Protein AF-A0A929K2P6-F1 (afdb_monomer)

pLDDT: mean 79.65, std 18.81, range [39.34, 98.19]

Solvent-accessible surface area (backbone atoms only — not comparable to full-atom values): 11418 Å² total; per-residue (Å²): 141,81,89,79,79,81,78,75,83,87,74,75,87,75,73,78,72,83,75,80,60,53,45,60,49,55,52,53,25,51,53,51,43,52,72,77,36,46,81,82,38,68,84,64,66,65,72,81,48,50,69,69,40,68,56,82,61,86,79,34,54,75,49,76,52,71,60,88,60,28,44,39,38,37,38,40,33,80,66,100,75,28,34,39,41,36,42,34,42,38,61,37,58,25,64,41,42,84,43,80,64,84,69,88,74,66,86,86,58,77,88,74,73,74,86,64,71,49,78,44,75,49,85,44,81,44,49,32,40,36,36,42,39,41,43,77,87,72,46,40,40,35,43,31,28,35,76,85,84,26,61,58,38,35,30,56,72,84,46,77,48,71,68,73,70,98,73,76,82,65,58,55,74,72,89,54,66,70,68,54,54,73,70,66,128

Nearest PDB structures (foldseek):
  1w2z-assembly2_D  TM=1.912E-01  e=2.530E+00  Pisum sativum

Radius of gyration: 23.34 Å; Cα contacts (8 Å, |Δi|>4): 273; chains: 1; bounding box: 78×58×63 Å

Structure (mmCIF, N/CA/C/O backbone):
data_AF-A0A929K2P6-F1
#
_entry.id   AF-A0A929K2P6-F1
#
loop_
_atom_site.group_PDB
_atom_site.id
_atom_site.type_symbol
_atom_site.label_atom_id
_atom_site.label_alt_id
_atom_site.label_comp_id
_atom_site.label_asym_id
_atom_site.label_entity_id
_atom_site.label_seq_id
_atom_site.pdbx_PDB_ins_code
_atom_site.Cartn_x
_atom_site.Cartn_y
_atom_site.Cartn_z
_atom_site.occupancy
_atom_site.B_iso_or_equiv
_atom_site.auth_seq_id
_atom_site.auth_comp_id
_atom_site.auth_asym_id
_atom_site.auth_atom_id
_atom_site.pdbx_PDB_model_num
ATOM 1 N N . MET A 1 1 ? -44.670 42.211 19.458 1.00 51.38 1 MET A N 1
ATOM 2 C CA . MET A 1 1 ? -44.688 40.904 18.768 1.00 51.38 1 MET A CA 1
ATOM 3 C C . MET A 1 1 ? -43.763 40.968 17.562 1.00 51.38 1 MET A C 1
ATOM 5 O O . MET A 1 1 ? -44.071 41.742 16.675 1.00 51.38 1 MET A O 1
ATOM 9 N N . MET A 1 2 ? -42.670 40.199 17.527 1.00 39.34 2 MET A N 1
ATOM 10 C CA . MET A 1 2 ? -42.209 39.470 16.328 1.00 39.34 2 MET A CA 1
ATOM 11 C C . MET A 1 2 ? -40.996 38.615 16.717 1.00 39.34 2 MET A C 1
ATOM 13 O O . MET A 1 2 ? -39.910 39.129 16.965 1.00 39.34 2 MET A O 1
ATOM 17 N N . ARG A 1 3 ? -41.209 37.299 16.832 1.00 50.06 3 ARG A N 1
ATOM 18 C CA . ARG A 1 3 ? -40.141 36.297 16.902 1.00 50.06 3 ARG A CA 1
ATOM 19 C C . ARG A 1 3 ? -39.593 36.138 15.486 1.00 50.06 3 ARG A C 1
ATOM 21 O O . ARG A 1 3 ? -40.286 35.574 14.644 1.00 50.06 3 ARG A O 1
ATOM 28 N N . LEU A 1 4 ? -38.389 36.636 15.217 1.00 49.69 4 LEU A N 1
ATOM 29 C CA . LEU A 1 4 ? -37.694 36.336 13.969 1.00 49.69 4 LEU A CA 1
ATOM 30 C C . LEU A 1 4 ? -36.872 35.062 14.183 1.00 49.69 4 LEU A C 1
ATOM 32 O O . LEU A 1 4 ? -35.812 35.077 14.805 1.00 49.69 4 LEU A O 1
ATOM 36 N N . TYR A 1 5 ? -37.423 33.941 13.724 1.00 55.16 5 TYR A N 1
ATOM 37 C CA . TYR A 1 5 ? -36.718 32.671 13.636 1.00 55.16 5 TYR A CA 1
ATOM 38 C C . TYR A 1 5 ? -35.579 32.822 12.624 1.00 55.16 5 TYR A C 1
ATOM 40 O O . TYR A 1 5 ? -35.809 32.854 11.417 1.00 55.16 5 TYR A O 1
ATOM 48 N N . LEU A 1 6 ? -34.346 32.921 13.120 1.00 53.53 6 LEU A N 1
ATOM 49 C CA . LEU A 1 6 ? -33.140 32.722 12.323 1.00 53.53 6 LEU A CA 1
ATOM 50 C C . LEU A 1 6 ? -33.085 31.237 11.939 1.00 53.53 6 LEU A C 1
ATOM 52 O O . LEU A 1 6 ? -32.575 30.393 12.674 1.00 53.53 6 LEU A O 1
ATOM 56 N N . LEU A 1 7 ? -33.704 30.923 10.802 1.00 53.03 7 LEU A N 1
ATOM 57 C CA . LEU A 1 7 ? -33.572 29.657 10.094 1.00 53.03 7 LEU A CA 1
ATOM 58 C C . LEU A 1 7 ? -32.112 29.505 9.667 1.00 53.03 7 LEU A C 1
ATOM 60 O O . LEU A 1 7 ? -31.649 30.119 8.711 1.00 53.03 7 LEU A O 1
ATOM 64 N N . ILE A 1 8 ? -31.392 28.701 10.439 1.00 57.00 8 ILE A N 1
ATOM 65 C CA . ILE A 1 8 ? -30.033 28.246 10.175 1.00 57.00 8 ILE A CA 1
ATOM 66 C C . ILE A 1 8 ? -30.039 27.489 8.835 1.00 57.00 8 ILE A C 1
ATOM 68 O O . ILE A 1 8 ? -30.659 26.424 8.764 1.00 57.00 8 ILE A O 1
ATOM 72 N N . PRO A 1 9 ? -29.335 27.939 7.779 1.00 51.59 9 PRO A N 1
ATOM 73 C CA . PRO A 1 9 ? -29.108 27.095 6.620 1.00 51.59 9 PRO A CA 1
ATOM 74 C C . PRO A 1 9 ? -27.959 26.134 6.953 1.00 51.59 9 PRO A C 1
ATOM 76 O O . PRO A 1 9 ? -26.819 26.327 6.545 1.00 51.59 9 PRO A O 1
ATOM 79 N N . PHE A 1 10 ? -28.250 25.082 7.722 1.00 51.06 10 PHE A N 1
ATOM 80 C CA . PHE A 1 10 ? -27.342 23.947 7.944 1.00 51.06 10 PHE A CA 1
ATOM 81 C C . PHE A 1 10 ? -27.486 22.948 6.786 1.00 51.06 10 PHE A C 1
ATOM 83 O O . PHE A 1 10 ? -27.738 21.761 6.970 1.00 51.06 10 PHE A O 1
ATOM 90 N N . LEU A 1 11 ? -27.415 23.451 5.556 1.00 47.16 11 LEU A N 1
ATOM 91 C CA . LEU A 1 11 ? -27.569 22.657 4.346 1.00 47.16 11 LEU A CA 1
ATOM 92 C C . LEU A 1 11 ? -26.192 22.522 3.688 1.00 47.16 11 LEU A C 1
ATOM 94 O O . LEU A 1 11 ? -25.651 23.469 3.131 1.00 47.16 11 LEU A O 1
ATOM 98 N N . PHE A 1 12 ? -25.662 21.298 3.770 1.00 49.19 12 PHE A N 1
ATOM 99 C CA . PHE A 1 12 ? -24.578 20.748 2.949 1.00 49.19 12 PHE A CA 1
ATOM 100 C C . PHE A 1 12 ? -23.131 21.177 3.243 1.00 49.19 12 PHE A C 1
ATOM 102 O O . PHE A 1 12 ? -22.371 21.499 2.337 1.00 49.19 12 PHE A O 1
ATOM 109 N N . LEU A 1 13 ? -22.655 20.950 4.471 1.00 43.41 13 LEU A N 1
ATOM 110 C CA . LEU A 1 13 ? -21.274 20.472 4.635 1.00 43.41 13 LEU A CA 1
ATOM 111 C C . LEU A 1 13 ? -21.249 18.960 4.361 1.00 43.41 13 LEU A C 1
ATOM 113 O O . LEU A 1 13 ? -21.070 18.148 5.270 1.00 43.41 13 LEU A O 1
ATOM 117 N N . GLN A 1 14 ? -21.452 18.561 3.098 1.00 47.53 14 GLN A N 1
ATOM 118 C CA . GLN A 1 14 ? -21.028 17.233 2.647 1.00 47.53 14 GLN A CA 1
ATOM 119 C C . GLN A 1 14 ? -19.501 17.220 2.664 1.00 47.53 14 GLN A C 1
ATOM 121 O O . GLN A 1 14 ? -18.832 17.431 1.655 1.00 47.53 14 GLN A O 1
ATOM 126 N N . THR A 1 15 ? -18.948 17.012 3.856 1.00 55.81 15 THR A N 1
ATOM 127 C CA . THR A 1 15 ? -17.548 16.661 4.037 1.00 55.81 15 THR A CA 1
ATOM 128 C C . THR A 1 15 ? -17.315 15.401 3.211 1.00 55.81 15 THR A C 1
ATOM 130 O O . THR A 1 15 ? -17.765 14.314 3.570 1.00 55.81 15 THR A O 1
ATOM 133 N N . HIS A 1 16 ? -16.695 15.564 2.039 1.00 60.38 16 HIS A N 1
ATOM 134 C CA . HIS A 1 16 ? -16.268 14.453 1.200 1.00 60.38 16 HIS A CA 1
ATOM 135 C C . HIS A 1 16 ? -15.342 13.589 2.048 1.00 60.38 16 HIS A C 1
ATOM 137 O O . HIS A 1 16 ? -14.181 13.933 2.270 1.00 60.38 16 HIS A O 1
ATOM 143 N N . ARG A 1 17 ? -15.881 12.495 2.594 1.00 68.88 17 ARG A N 1
ATOM 144 C CA . ARG A 1 17 ? -15.087 11.592 3.414 1.00 68.88 17 ARG A CA 1
ATOM 145 C C . ARG A 1 17 ? -14.053 10.939 2.499 1.00 68.88 17 ARG A C 1
ATOM 147 O O . ARG A 1 17 ? -14.434 10.356 1.482 1.00 68.88 17 ARG A O 1
ATOM 154 N N . PRO A 1 18 ? -12.758 11.049 2.815 1.00 82.56 18 PRO A N 1
ATOM 155 C CA . PRO A 1 18 ? -11.716 10.501 1.968 1.00 82.56 18 PRO A CA 1
ATOM 156 C C . PRO A 1 18 ? -11.882 8.987 1.842 1.00 82.56 18 PRO A C 1
ATOM 158 O O . PRO A 1 18 ? -12.012 8.270 2.835 1.00 82.56 18 PRO A O 1
ATOM 161 N N . GLN A 1 19 ? -11.881 8.518 0.596 1.00 86.88 19 GLN A N 1
ATOM 162 C CA . GLN A 1 19 ? -12.039 7.109 0.254 1.00 86.88 19 GLN A CA 1
ATOM 163 C C . GLN A 1 19 ? -10.684 6.403 0.179 1.00 86.88 19 GLN A C 1
ATOM 165 O O . GLN A 1 19 ? -9.691 6.969 -0.297 1.00 86.88 19 GLN A O 1
ATOM 170 N N . LEU A 1 20 ? -10.667 5.145 0.618 1.00 93.00 20 LEU A N 1
ATOM 171 C CA . LEU A 1 20 ? -9.552 4.230 0.410 1.00 93.00 20 LEU A CA 1
ATOM 172 C C . LEU A 1 20 ? -9.490 3.844 -1.070 1.00 93.00 20 LEU A C 1
ATOM 174 O O . LEU A 1 20 ? -10.470 3.375 -1.641 1.00 93.00 20 LEU A O 1
ATOM 178 N N . GLN A 1 21 ? -8.328 4.004 -1.692 1.00 95.69 21 GLN A N 1
ATOM 179 C CA . GLN A 1 21 ? -8.164 3.782 -3.131 1.00 95.69 21 GLN A CA 1
ATOM 180 C C . GLN A 1 21 ? -7.879 2.313 -3.501 1.00 95.69 21 GLN A C 1
ATOM 182 O O . GLN A 1 21 ? -7.655 1.990 -4.668 1.00 95.69 21 GLN A O 1
ATOM 187 N N . LEU A 1 22 ? -7.895 1.405 -2.518 1.00 96.56 22 LEU A N 1
ATOM 188 C CA . LEU A 1 22 ? -7.445 0.023 -2.686 1.00 96.56 22 LEU A CA 1
ATOM 189 C C . LEU A 1 22 ? -8.251 -0.726 -3.754 1.00 96.56 22 LEU A C 1
ATOM 191 O O . LEU A 1 22 ? -7.674 -1.476 -4.530 1.00 96.56 22 LEU A O 1
ATOM 195 N N . ALA A 1 23 ? -9.565 -0.498 -3.848 1.00 95.75 23 ALA A N 1
ATOM 196 C CA . ALA A 1 23 ? -10.399 -1.134 -4.871 1.00 95.75 23 ALA A CA 1
ATOM 197 C C . ALA A 1 23 ? -9.972 -0.764 -6.297 1.00 95.75 23 ALA A C 1
ATOM 199 O O . ALA A 1 23 ? -9.875 -1.637 -7.161 1.00 95.75 23 ALA A O 1
ATOM 200 N N . HIS A 1 24 ? -9.694 0.522 -6.523 1.00 95.88 24 HIS A N 1
ATOM 201 C CA . HIS A 1 24 ? -9.208 1.018 -7.805 1.00 95.88 24 HIS A CA 1
ATOM 202 C C . HIS A 1 24 ? -7.858 0.382 -8.155 1.00 95.88 24 HIS A C 1
ATOM 204 O O . HIS A 1 24 ? -7.678 -0.127 -9.260 1.00 95.88 24 HIS A O 1
ATOM 210 N N . ASP A 1 25 ? -6.931 0.349 -7.197 1.00 97.12 25 ASP A N 1
ATOM 211 C CA . ASP A 1 25 ? -5.592 -0.184 -7.441 1.00 97.12 25 ASP A CA 1
ATOM 212 C C . ASP A 1 25 ? -5.576 -1.692 -7.660 1.00 97.12 25 ASP A C 1
ATOM 214 O O . ASP A 1 25 ? -4.903 -2.149 -8.576 1.00 97.12 25 ASP A O 1
ATOM 218 N N . LEU A 1 26 ? -6.353 -2.466 -6.896 1.00 96.19 26 LEU A N 1
ATOM 219 C CA . LEU A 1 26 ? -6.473 -3.910 -7.115 1.00 96.19 26 LEU A CA 1
ATOM 220 C C . LEU A 1 26 ? -7.007 -4.218 -8.515 1.00 96.19 26 LEU A C 1
ATOM 222 O O . LEU A 1 26 ? -6.526 -5.145 -9.165 1.00 96.19 26 LEU A O 1
ATOM 226 N N . LYS A 1 27 ? -7.998 -3.449 -8.985 1.00 95.25 27 LYS A N 1
ATOM 227 C CA . LYS A 1 27 ? -8.554 -3.616 -10.330 1.00 95.25 27 LYS A CA 1
ATOM 228 C C . LYS A 1 27 ? -7.489 -3.341 -11.394 1.00 95.25 27 LYS A C 1
ATOM 230 O O . LYS A 1 27 ? -7.229 -4.212 -12.220 1.00 95.25 27 LYS A O 1
ATOM 235 N N . LYS A 1 28 ? -6.849 -2.171 -11.325 1.00 94.69 28 LYS A N 1
ATOM 236 C CA . LYS A 1 28 ? -5.785 -1.751 -12.247 1.00 94.69 28 LYS A CA 1
ATOM 237 C C . LYS A 1 28 ? -4.629 -2.757 -12.272 1.00 94.69 28 LYS A C 1
ATOM 239 O O . LYS A 1 28 ? -4.212 -3.201 -13.334 1.00 94.69 28 LYS A O 1
ATOM 244 N N . ASP A 1 29 ? -4.138 -3.159 -11.105 1.00 93.75 29 ASP A N 1
ATOM 245 C CA . ASP A 1 29 ? -2.983 -4.053 -10.998 1.00 93.75 29 ASP A CA 1
ATOM 246 C C . ASP A 1 29 ? -3.301 -5.457 -11.525 1.00 93.75 29 ASP A C 1
ATOM 248 O O . ASP A 1 29 ? -2.457 -6.089 -12.159 1.00 93.75 29 ASP A O 1
ATOM 252 N N . LYS A 1 30 ? -4.533 -5.939 -11.324 1.00 92.06 30 LYS A N 1
ATOM 253 C CA . LYS A 1 30 ? -4.996 -7.197 -11.913 1.00 92.06 30 LYS A CA 1
ATOM 254 C C . LYS A 1 30 ? -5.019 -7.128 -13.441 1.00 92.06 30 LYS A C 1
ATOM 256 O O . LYS A 1 30 ? -4.580 -8.076 -14.086 1.00 92.06 30 LYS A O 1
ATOM 261 N N . GLU A 1 31 ? -5.507 -6.027 -14.009 1.00 90.81 31 GLU A N 1
ATOM 262 C CA . GLU A 1 31 ? -5.535 -5.809 -15.460 1.00 90.81 31 GLU A CA 1
ATOM 263 C C . GLU A 1 31 ? -4.115 -5.800 -16.052 1.00 90.81 31 GLU A C 1
ATOM 265 O O . GLU A 1 31 ? -3.849 -6.561 -16.984 1.00 90.81 31 GLU A O 1
ATOM 270 N N . ILE A 1 32 ? -3.184 -5.044 -15.457 1.00 88.88 32 ILE A N 1
ATOM 271 C CA . ILE A 1 32 ? -1.776 -4.974 -15.896 1.00 88.88 32 ILE A CA 1
ATOM 272 C C . ILE A 1 32 ? -1.115 -6.358 -15.843 1.00 88.88 32 ILE A C 1
ATOM 274 O O . ILE A 1 32 ? -0.531 -6.820 -16.825 1.00 88.88 32 ILE A O 1
ATOM 278 N N . ILE A 1 33 ? -1.243 -7.066 -14.716 1.00 87.50 33 ILE A N 1
ATOM 279 C CA . ILE A 1 33 ? -0.620 -8.385 -14.546 1.00 87.50 33 ILE A CA 1
ATOM 280 C C . ILE A 1 33 ? -1.161 -9.401 -15.554 1.00 87.50 33 ILE A C 1
ATOM 282 O O . ILE A 1 33 ? -0.393 -10.212 -16.083 1.00 87.50 33 ILE A O 1
ATOM 286 N N . MET A 1 34 ? -2.469 -9.373 -15.826 1.00 84.25 34 MET A N 1
ATOM 287 C CA . MET A 1 34 ? -3.084 -10.258 -16.814 1.00 84.25 34 MET A CA 1
ATOM 288 C C . MET A 1 34 ? -2.575 -9.976 -18.232 1.00 84.25 34 MET A C 1
ATOM 290 O O . MET A 1 34 ? -2.358 -10.931 -18.977 1.00 84.25 34 MET A O 1
ATOM 294 N N . GLN A 1 35 ? -2.352 -8.707 -18.586 1.00 82.94 35 GLN A N 1
ATOM 295 C CA . GLN A 1 35 ? -1.868 -8.296 -19.908 1.00 82.94 35 GLN A CA 1
ATOM 296 C C . GLN A 1 35 ? -0.395 -8.648 -20.149 1.00 82.94 35 GLN A C 1
ATOM 298 O O . GLN A 1 35 ? -0.048 -9.100 -21.239 1.00 82.94 35 GLN A O 1
ATOM 303 N N . GLU A 1 36 ? 0.482 -8.465 -19.158 1.00 72.56 36 GLU A N 1
ATOM 304 C CA . GLU A 1 36 ? 1.917 -8.676 -19.369 1.00 72.56 36 GLU A CA 1
ATOM 305 C C . GLU A 1 36 ? 2.340 -10.143 -19.243 1.00 72.56 36 GLU A C 1
ATOM 307 O O . GLU A 1 36 ? 3.073 -10.637 -20.104 1.00 72.56 36 GLU A O 1
ATOM 312 N N . HIS A 1 37 ? 1.890 -10.834 -18.184 1.00 67.38 37 HIS A N 1
ATOM 313 C CA . HIS A 1 37 ? 2.398 -12.156 -17.790 1.00 67.38 37 HIS A CA 1
ATOM 314 C C . HIS A 1 37 ? 1.439 -12.942 -16.874 1.00 67.38 37 HIS A C 1
ATOM 316 O O . HIS A 1 37 ? 1.867 -13.557 -15.893 1.00 67.38 37 HIS A O 1
ATOM 322 N N . GLY A 1 38 ? 0.138 -12.983 -17.183 1.00 61.94 38 GLY A N 1
ATOM 323 C CA . GLY A 1 38 ? -0.865 -13.629 -16.318 1.00 61.94 38 GLY A CA 1
ATOM 324 C C . GLY A 1 38 ? -0.543 -15.084 -15.918 1.00 61.94 38 GLY A C 1
ATOM 325 O O . GLY A 1 38 ? -0.905 -15.523 -14.829 1.00 61.94 38 GLY A O 1
ATOM 326 N N . GLY A 1 39 ? 0.194 -15.828 -16.755 1.00 67.7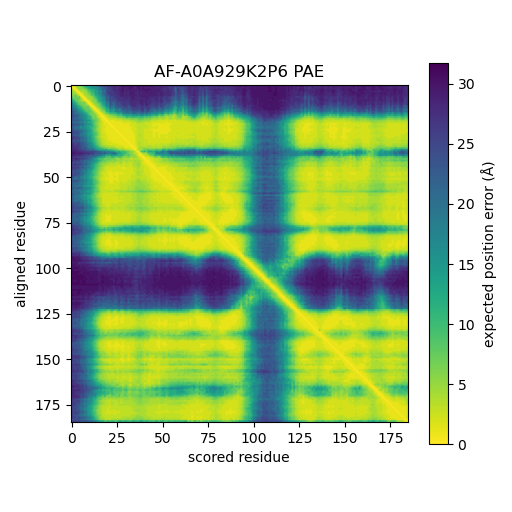5 39 GLY A N 1
ATOM 327 C CA . GLY A 1 39 ? 0.655 -17.190 -16.455 1.00 67.75 39 GLY A CA 1
ATOM 328 C C . GLY A 1 39 ? 1.770 -17.285 -15.402 1.00 67.75 39 GLY A C 1
ATOM 329 O O . GLY A 1 39 ? 1.745 -18.206 -14.588 1.00 67.75 39 GLY A O 1
ATOM 330 N N . TYR A 1 40 ? 2.712 -16.338 -15.380 1.00 76.56 40 TYR A N 1
ATOM 331 C CA . TYR A 1 40 ? 3.851 -16.337 -14.446 1.00 76.56 40 TYR A CA 1
ATOM 332 C C . TYR A 1 40 ? 3.506 -15.734 -13.084 1.00 76.56 40 TYR A C 1
ATOM 334 O O . TYR A 1 40 ? 4.203 -15.979 -12.107 1.00 76.56 40 TYR A O 1
ATOM 342 N N . ASN A 1 41 ? 2.409 -14.981 -13.011 1.00 83.06 41 ASN A N 1
ATOM 343 C CA . ASN A 1 41 ? 1.953 -14.295 -11.806 1.00 83.06 41 ASN A CA 1
ATOM 344 C C . ASN A 1 41 ? 0.791 -15.013 -11.098 1.00 83.06 41 ASN A C 1
ATOM 346 O O . ASN A 1 41 ? 0.066 -14.403 -10.318 1.00 83.06 41 ASN A O 1
ATOM 350 N N . ARG A 1 42 ? 0.600 -16.319 -11.334 1.00 81.44 42 ARG A N 1
ATOM 351 C CA . ARG A 1 42 ? -0.479 -17.116 -10.708 1.00 81.44 42 ARG A CA 1
ATOM 352 C C . ARG A 1 42 ? -0.387 -17.194 -9.181 1.00 81.44 42 ARG A C 1
ATOM 354 O O . ARG A 1 42 ? -1.387 -17.478 -8.532 1.00 81.44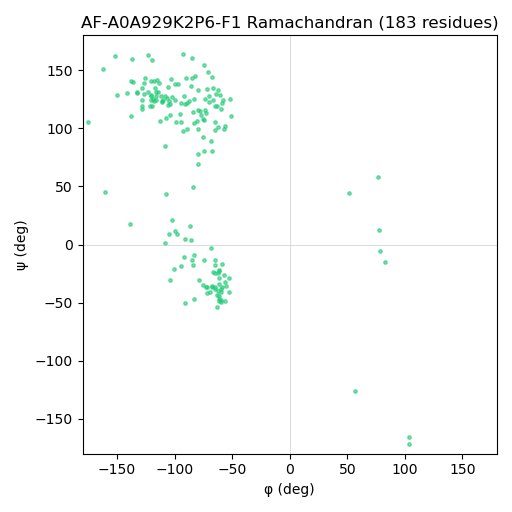 42 ARG A O 1
ATOM 361 N N . HIS A 1 43 ? 0.794 -16.961 -8.608 1.00 82.38 43 HIS A N 1
ATOM 362 C CA . HIS A 1 43 ? 1.010 -16.898 -7.158 1.00 82.38 43 HIS A CA 1
ATOM 363 C C . HIS A 1 43 ? 0.488 -15.605 -6.519 1.00 82.38 43 HIS A C 1
ATOM 365 O O . HIS A 1 43 ? 0.414 -15.534 -5.291 1.00 82.38 43 HIS A O 1
ATOM 371 N N . ILE A 1 44 ? 0.152 -14.591 -7.323 1.00 86.38 44 ILE A N 1
ATOM 372 C CA . ILE A 1 44 ? -0.389 -13.314 -6.857 1.00 86.38 44 ILE A CA 1
ATOM 373 C C . ILE A 1 44 ? -1.865 -13.503 -6.496 1.00 86.38 44 ILE A C 1
ATOM 375 O O . ILE A 1 44 ? -2.721 -13.705 -7.356 1.00 86.38 44 ILE A O 1
ATOM 379 N N . ASP A 1 45 ? -2.165 -13.412 -5.203 1.00 89.38 45 ASP A N 1
ATOM 380 C CA . ASP A 1 45 ? -3.505 -13.628 -4.660 1.00 89.38 45 ASP A CA 1
ATOM 381 C C . ASP A 1 45 ? -4.140 -12.315 -4.183 1.00 89.38 45 ASP A C 1
ATOM 383 O O . ASP A 1 45 ? -4.113 -11.957 -3.001 1.00 89.38 45 ASP A O 1
ATOM 387 N N . PHE A 1 46 ? -4.749 -11.596 -5.128 1.00 91.38 46 PHE A N 1
ATOM 388 C CA . PHE A 1 46 ? -5.480 -10.356 -4.854 1.00 91.38 46 PHE A CA 1
ATOM 389 C C . PHE A 1 46 ? -6.678 -10.550 -3.914 1.00 91.38 46 PHE A C 1
ATOM 391 O O . PHE A 1 46 ? -7.076 -9.600 -3.233 1.00 91.38 46 PHE A O 1
ATOM 398 N N . LYS A 1 47 ? -7.234 -11.769 -3.813 1.00 93.44 47 LYS A N 1
ATOM 399 C CA . LYS A 1 47 ? -8.437 -12.040 -3.006 1.00 93.44 47 LYS A CA 1
ATOM 400 C C . LYS A 1 47 ? -8.214 -11.760 -1.525 1.00 93.44 47 LYS A C 1
ATOM 402 O O . LYS A 1 47 ? -9.164 -11.442 -0.818 1.00 93.44 47 LYS A O 1
ATOM 407 N N . LYS A 1 48 ? -6.965 -11.806 -1.056 1.00 93.69 48 LYS A N 1
ATOM 408 C CA . LYS A 1 48 ? -6.609 -11.462 0.329 1.00 93.69 48 LYS A CA 1
ATOM 409 C C . LYS A 1 48 ? -6.854 -9.991 0.669 1.00 93.69 48 LYS A C 1
ATOM 411 O O . LYS A 1 48 ? -7.065 -9.675 1.835 1.00 93.69 48 LYS A O 1
ATOM 416 N N . PHE A 1 49 ? -6.859 -9.108 -0.329 1.00 95.31 49 PHE A N 1
ATOM 417 C CA . PHE A 1 49 ? -7.050 -7.666 -0.154 1.00 95.31 49 PHE A CA 1
ATOM 418 C C . PHE A 1 49 ? -8.475 -7.201 -0.485 1.00 95.31 49 PHE A C 1
ATOM 420 O O . PHE A 1 49 ? -8.907 -6.164 0.018 1.00 95.31 49 PHE A O 1
ATOM 427 N N . GLU A 1 50 ? -9.230 -7.976 -1.273 1.00 95.12 50 GLU A N 1
ATOM 428 C CA . GLU A 1 50 ? -10.603 -7.641 -1.679 1.00 95.12 50 GLU A CA 1
ATOM 429 C C . GLU A 1 50 ? -11.557 -7.305 -0.516 1.00 95.12 50 GLU A C 1
ATOM 431 O O . GLU A 1 50 ? -12.307 -6.336 -0.658 1.00 95.12 50 GLU A O 1
ATOM 436 N N . PRO A 1 51 ? -11.540 -8.009 0.639 1.00 94.50 51 PRO A N 1
ATOM 437 C CA . PRO A 1 51 ? -12.413 -7.661 1.758 1.00 94.50 51 PRO A CA 1
ATOM 438 C C . PRO A 1 51 ? -12.196 -6.231 2.259 1.00 94.50 51 PRO A C 1
ATOM 440 O O . PRO A 1 51 ? -13.157 -5.551 2.599 1.00 94.50 51 PRO A O 1
ATOM 443 N N . TYR A 1 52 ? -10.949 -5.752 2.257 1.00 95.00 52 TYR A N 1
ATOM 444 C CA . TYR A 1 52 ? -10.591 -4.416 2.744 1.00 95.00 52 TYR A CA 1
ATOM 445 C C . TYR A 1 52 ? -10.901 -3.322 1.731 1.00 95.00 52 TYR A C 1
ATOM 447 O O . TYR A 1 52 ? -11.229 -2.202 2.108 1.00 95.00 52 TYR A O 1
ATOM 455 N N . ALA A 1 53 ? -10.837 -3.658 0.445 1.00 94.62 53 ALA A N 1
ATOM 456 C CA . ALA A 1 53 ? -11.189 -2.758 -0.643 1.00 94.62 53 ALA A CA 1
ATOM 457 C C . ALA A 1 53 ? -12.687 -2.414 -0.678 1.00 94.62 53 ALA A C 1
ATOM 459 O O . ALA A 1 53 ? -13.063 -1.385 -1.230 1.00 94.62 53 ALA A O 1
ATOM 460 N N . ARG A 1 54 ? -13.535 -3.275 -0.100 1.00 92.94 54 ARG A N 1
ATOM 461 C CA . ARG A 1 54 ? -15.000 -3.129 -0.073 1.00 92.94 54 ARG A CA 1
ATOM 462 C C . ARG A 1 54 ? -15.542 -2.687 1.289 1.00 92.94 54 ARG A C 1
ATOM 464 O O . ARG A 1 54 ? -16.750 -2.735 1.499 1.00 92.94 54 ARG A O 1
ATOM 471 N N . LEU A 1 55 ? -14.673 -2.304 2.227 1.00 92.25 55 LEU A N 1
ATOM 472 C CA . LEU A 1 55 ? -15.113 -1.863 3.548 1.00 92.25 55 LEU A CA 1
ATOM 473 C C . LEU A 1 55 ? -15.890 -0.553 3.456 1.00 92.25 55 LEU A C 1
ATOM 475 O O . LEU A 1 55 ? -15.432 0.411 2.846 1.00 92.25 55 LEU A O 1
ATOM 479 N N . ASP A 1 56 ? -17.019 -0.503 4.159 1.00 90.94 56 ASP A N 1
ATOM 480 C CA . ASP A 1 56 ? -17.646 0.766 4.493 1.00 90.94 56 ASP A CA 1
ATOM 481 C C . ASP A 1 56 ? -16.836 1.459 5.599 1.00 90.94 56 ASP A C 1
ATOM 483 O O . ASP A 1 56 ? -16.710 0.963 6.724 1.00 90.94 56 ASP A O 1
ATOM 487 N N . LEU A 1 57 ? -16.265 2.614 5.257 1.00 91.81 57 LEU A N 1
ATOM 488 C CA . LEU A 1 57 ? -15.431 3.418 6.148 1.00 91.81 57 LEU A CA 1
ATOM 489 C C . LEU A 1 57 ? -16.237 4.459 6.937 1.00 91.81 57 LEU A C 1
ATOM 491 O O . LEU A 1 57 ? -15.654 5.252 7.675 1.00 91.81 57 LEU A O 1
ATOM 495 N N . SER A 1 58 ? -17.569 4.463 6.819 1.00 88.62 58 SER A N 1
ATOM 496 C CA . SER A 1 58 ? -18.463 5.394 7.518 1.00 88.62 58 SER A CA 1
ATOM 497 C C . SER A 1 58 ? -18.292 5.374 9.046 1.00 88.62 58 SER A C 1
ATOM 499 O O . SER A 1 58 ? -18.399 6.416 9.694 1.00 88.62 58 SER A O 1
ATOM 501 N N . ASN A 1 59 ? -17.951 4.217 9.613 1.00 88.56 59 ASN A N 1
ATOM 502 C CA . ASN A 1 59 ? -17.779 4.017 11.055 1.00 88.56 59 ASN A CA 1
ATOM 503 C C . ASN A 1 59 ? -16.312 4.049 11.513 1.00 88.56 59 ASN A C 1
ATOM 505 O O . ASN A 1 59 ? -16.002 3.657 12.638 1.00 88.56 59 ASN A O 1
ATOM 509 N N . PHE A 1 60 ? -15.391 4.478 10.648 1.00 94.00 60 PHE A N 1
ATOM 510 C CA . PHE A 1 60 ? -13.980 4.608 10.991 1.00 94.00 60 PHE A CA 1
ATOM 511 C C . PHE A 1 60 ? -13.658 6.052 11.368 1.00 94.00 60 PHE A C 1
ATOM 513 O O . PHE A 1 60 ? -14.065 6.998 10.692 1.00 94.00 60 PHE A O 1
ATOM 520 N N . LYS A 1 61 ? -12.848 6.224 12.414 1.00 94.19 61 LYS A N 1
ATOM 521 C CA . LYS A 1 61 ? -12.195 7.501 12.694 1.00 94.19 61 LYS A CA 1
ATOM 522 C C . LYS A 1 61 ? -11.123 7.737 11.633 1.00 94.19 61 LYS A C 1
ATOM 524 O O . LYS A 1 61 ? -10.233 6.900 11.477 1.00 94.19 61 LYS A O 1
ATOM 529 N N . PHE A 1 62 ? -11.218 8.857 10.925 1.00 95.19 62 PHE A N 1
ATOM 530 C CA . PHE A 1 62 ? -10.266 9.242 9.889 1.00 95.19 62 PHE A CA 1
ATOM 531 C C . PHE A 1 62 ? -9.253 10.267 10.404 1.00 95.19 62 PHE A C 1
ATOM 533 O O . PHE A 1 62 ? -9.626 11.220 11.087 1.00 95.19 62 PHE A O 1
ATOM 540 N N . GLU A 1 63 ? -7.989 10.087 10.030 1.00 95.38 63 GLU A N 1
ATOM 541 C CA . GLU A 1 63 ? -6.893 11.021 10.282 1.00 95.38 63 GLU A CA 1
ATOM 542 C C . GLU A 1 63 ? -6.015 11.136 9.027 1.00 95.38 63 GLU A C 1
ATOM 544 O O . GLU A 1 63 ? -5.734 10.138 8.361 1.00 95.38 63 GLU A O 1
ATOM 549 N N . GLU A 1 64 ? -5.552 12.347 8.718 1.00 95.69 64 GLU A N 1
ATOM 550 C CA . GLU A 1 64 ? -4.587 12.607 7.648 1.00 95.69 64 GLU A CA 1
ATOM 551 C C . GLU A 1 64 ? -3.422 13.425 8.195 1.00 95.69 64 GLU A C 1
ATOM 553 O O . GLU A 1 64 ? -3.620 14.392 8.930 1.00 95.69 64 GLU A O 1
ATOM 558 N N . TYR A 1 65 ? -2.202 13.036 7.845 1.00 95.75 65 TYR A N 1
ATOM 559 C CA . TYR A 1 65 ? -0.995 13.770 8.202 1.00 95.75 65 TYR A CA 1
ATOM 560 C C . TYR A 1 65 ? 0.101 13.549 7.162 1.00 95.75 65 TYR A C 1
ATOM 562 O O . TYR A 1 65 ? 0.057 12.606 6.375 1.00 95.75 65 TYR A O 1
ATOM 570 N N . SER A 1 66 ? 1.104 14.424 7.161 1.00 96.25 66 SER A N 1
ATOM 571 C CA . SER A 1 66 ? 2.249 14.332 6.251 1.00 96.25 66 SER A CA 1
ATOM 572 C C . SER A 1 66 ? 3.558 14.211 7.025 1.00 96.25 66 SER A C 1
ATOM 574 O O . SER A 1 66 ? 3.731 14.857 8.059 1.00 96.25 66 SER A O 1
ATOM 576 N N . ILE A 1 67 ? 4.479 13.379 6.533 1.00 95.19 67 ILE A N 1
ATOM 577 C CA . ILE A 1 67 ? 5.837 13.214 7.073 1.00 95.19 67 ILE A CA 1
ATOM 578 C C . ILE A 1 67 ? 6.816 13.129 5.898 1.00 95.19 67 ILE A C 1
ATOM 580 O O . ILE A 1 67 ? 6.831 12.143 5.153 1.00 95.19 67 ILE A O 1
ATOM 584 N N . GLY A 1 68 ? 7.645 14.161 5.730 1.00 92.69 68 GLY A N 1
ATOM 585 C CA . GLY A 1 68 ? 8.544 14.273 4.579 1.00 92.69 68 GLY A CA 1
ATOM 586 C C . GLY A 1 68 ? 7.766 14.225 3.260 1.00 92.69 68 GLY A C 1
ATOM 587 O O . GLY A 1 68 ? 6.796 14.955 3.081 1.00 92.69 68 GLY A O 1
ATOM 588 N N . ASN A 1 69 ? 8.150 13.314 2.363 1.00 92.75 69 ASN A N 1
ATOM 589 C CA . ASN A 1 69 ? 7.512 13.134 1.049 1.00 92.75 69 ASN A CA 1
ATOM 590 C C . ASN A 1 69 ? 6.297 12.186 1.073 1.00 92.75 69 ASN A C 1
ATOM 592 O O . ASN A 1 69 ? 5.881 11.687 0.023 1.00 92.75 69 ASN A O 1
ATOM 596 N N . ASN A 1 70 ? 5.760 11.896 2.261 1.00 95.94 70 ASN A N 1
ATOM 597 C CA . ASN A 1 70 ? 4.669 10.950 2.451 1.00 95.94 70 ASN A CA 1
ATOM 598 C C . ASN A 1 70 ? 3.417 11.665 2.949 1.00 95.94 70 ASN A C 1
ATOM 600 O O . ASN A 1 70 ? 3.477 12.389 3.943 1.00 95.94 70 ASN A O 1
ATOM 604 N N . VAL A 1 71 ? 2.283 11.392 2.305 1.00 96.62 71 VAL A N 1
ATOM 605 C CA . VAL A 1 71 ? 0.947 11.733 2.815 1.00 96.62 71 VAL A CA 1
ATOM 606 C C . VAL A 1 71 ? 0.311 10.455 3.340 1.00 96.62 71 VAL A C 1
ATOM 608 O O . VAL A 1 71 ? 0.154 9.490 2.591 1.00 96.62 71 VAL A O 1
ATOM 611 N N . ILE A 1 72 ? -0.040 10.438 4.622 1.00 97.69 72 ILE A N 1
ATOM 612 C CA . ILE A 1 72 ? -0.577 9.279 5.326 1.00 97.69 72 ILE A CA 1
ATOM 613 C C . ILE A 1 72 ? -2.041 9.539 5.651 1.00 97.69 72 ILE A C 1
ATOM 615 O O . ILE A 1 72 ? -2.383 10.499 6.334 1.00 97.69 72 ILE A O 1
ATOM 619 N N . LYS A 1 73 ? -2.896 8.633 5.190 1.00 97.56 73 LYS A N 1
ATOM 620 C CA . LYS A 1 73 ? -4.313 8.551 5.529 1.00 97.56 73 LYS A CA 1
ATOM 621 C C . LYS A 1 73 ? -4.530 7.337 6.417 1.00 97.56 73 LYS A C 1
ATOM 623 O O . LYS A 1 73 ? -4.108 6.240 6.055 1.00 97.56 73 LYS A O 1
ATOM 628 N N . LYS A 1 74 ? -5.171 7.524 7.564 1.00 97.19 74 LYS A N 1
ATOM 629 C CA . LYS A 1 74 ? -5.416 6.493 8.574 1.00 97.19 74 LYS A CA 1
ATOM 630 C C . LYS A 1 74 ? -6.912 6.388 8.845 1.00 97.19 74 LYS A C 1
ATOM 632 O O . LYS A 1 74 ? -7.563 7.388 9.127 1.00 97.19 74 LYS A O 1
ATOM 637 N N . TRP A 1 75 ? -7.438 5.169 8.825 1.00 96.75 75 TRP A N 1
ATOM 638 C CA . TRP A 1 75 ? -8.791 4.844 9.266 1.00 96.75 75 TRP A CA 1
ATOM 639 C C . TRP A 1 75 ? -8.704 3.863 10.428 1.00 96.75 75 TRP A C 1
ATOM 641 O O . TRP A 1 75 ? -8.095 2.802 10.301 1.00 96.75 75 TRP A O 1
ATOM 651 N N . THR A 1 76 ? -9.323 4.203 11.555 1.00 95.69 76 THR A N 1
ATOM 652 C CA . THR A 1 76 ? -9.328 3.373 12.767 1.00 95.69 76 THR A CA 1
ATOM 653 C C . THR A 1 76 ? -10.750 2.999 13.147 1.00 95.69 76 THR A C 1
ATOM 655 O O . THR A 1 76 ? -11.588 3.874 13.363 1.00 95.69 76 THR A O 1
ATOM 658 N N . ARG A 1 77 ? -11.015 1.699 13.274 1.00 94.75 77 ARG A N 1
ATOM 659 C CA . ARG A 1 77 ? -12.221 1.162 13.908 1.00 94.75 77 ARG A CA 1
ATOM 660 C C . ARG A 1 77 ? -11.840 0.581 15.261 1.00 94.75 77 ARG A C 1
ATOM 662 O O . ARG A 1 77 ? -10.953 -0.266 15.322 1.00 94.75 77 ARG A O 1
ATOM 669 N N . SER A 1 78 ? -12.510 1.024 16.317 1.00 89.62 78 SER A N 1
ATOM 670 C CA . SER A 1 78 ? -12.306 0.542 17.691 1.00 89.62 78 SER A CA 1
ATOM 671 C C . SER A 1 78 ? -13.265 -0.610 18.036 1.00 89.62 78 SER A C 1
ATOM 673 O O . SER A 1 78 ? -14.266 -0.810 17.348 1.00 89.62 78 SER A O 1
ATOM 675 N N . GLY A 1 79 ? -12.983 -1.354 19.111 1.00 85.56 79 GLY A N 1
ATOM 676 C CA . GLY A 1 79 ? -13.842 -2.430 19.636 1.00 85.56 79 GLY A CA 1
ATOM 677 C C . GLY A 1 79 ? -13.346 -3.845 19.308 1.00 85.56 79 GLY A C 1
ATOM 678 O O . GLY A 1 79 ? -12.210 -4.022 18.883 1.00 85.56 79 GLY A O 1
ATOM 679 N N . GLN A 1 80 ? -14.204 -4.860 19.484 1.00 74.94 80 GLN A N 1
ATOM 680 C CA . GLN A 1 80 ? -13.851 -6.284 19.289 1.00 74.94 80 GLN A CA 1
ATOM 681 C C . GLN A 1 80 ? -13.308 -6.611 17.886 1.00 74.94 80 GLN A C 1
ATOM 683 O O . GLN A 1 80 ? -12.507 -7.526 17.736 1.00 74.94 80 GLN A O 1
ATOM 688 N N . ASN A 1 81 ? -13.686 -5.830 16.871 1.00 82.62 81 ASN A N 1
ATOM 689 C CA . ASN A 1 81 ? -13.194 -5.963 15.498 1.00 82.62 81 ASN A CA 1
ATOM 690 C C . ASN A 1 81 ? -12.234 -4.825 15.128 1.00 82.62 81 ASN A C 1
ATOM 692 O O . ASN A 1 81 ? -12.363 -4.229 14.047 1.00 82.62 81 ASN A O 1
ATOM 696 N N . GLN A 1 82 ? -11.317 -4.495 16.045 1.00 91.44 82 GLN A N 1
ATOM 697 C CA . GLN A 1 82 ? -10.354 -3.415 15.871 1.00 91.44 82 GLN A CA 1
ATOM 698 C C . GLN A 1 82 ? -9.604 -3.565 14.547 1.00 91.44 82 GLN A C 1
ATOM 700 O O . GLN A 1 82 ? -9.014 -4.599 14.258 1.00 91.44 82 GLN A O 1
ATOM 705 N N . LEU A 1 83 ? -9.634 -2.529 13.721 1.00 95.19 83 LEU A N 1
ATOM 706 C CA . LEU A 1 83 ? -8.968 -2.549 12.425 1.00 95.19 83 LEU A CA 1
ATOM 707 C C . LEU A 1 83 ? -8.357 -1.184 12.180 1.00 95.19 83 LEU A C 1
ATOM 709 O O . LEU A 1 83 ? -9.042 -0.166 12.313 1.00 95.19 83 LEU A O 1
ATOM 713 N N . ILE A 1 84 ? -7.083 -1.176 11.803 1.00 96.50 84 ILE A N 1
ATOM 714 C CA . ILE A 1 84 ? -6.395 0.045 11.401 1.00 96.50 84 ILE A CA 1
ATOM 715 C C . ILE A 1 84 ? -5.954 -0.115 9.954 1.00 96.50 84 ILE A C 1
ATOM 717 O O . ILE A 1 84 ? -5.255 -1.067 9.603 1.00 96.50 84 ILE A O 1
ATOM 721 N N . LEU A 1 85 ? -6.388 0.819 9.116 1.00 97.44 85 LEU A N 1
ATOM 722 C CA . LEU A 1 85 ? -6.018 0.903 7.712 1.00 97.44 85 LEU A CA 1
ATOM 723 C C . LEU A 1 85 ? -5.164 2.147 7.525 1.00 97.44 85 LEU A C 1
ATOM 725 O O . LEU A 1 85 ? -5.585 3.243 7.890 1.00 97.44 85 LEU A O 1
ATOM 729 N N . TYR A 1 86 ? -4.001 1.987 6.914 1.00 97.88 86 TYR A N 1
ATOM 730 C CA . TYR A 1 86 ? -3.190 3.098 6.442 1.00 97.88 86 TYR A CA 1
ATOM 731 C C . TYR A 1 86 ? -3.122 3.066 4.926 1.00 97.88 86 TYR A C 1
ATOM 733 O O . TYR A 1 86 ? -2.939 2.001 4.341 1.00 97.88 86 TYR A O 1
ATOM 741 N N . GLN A 1 87 ? -3.210 4.236 4.307 1.00 98.00 87 GLN A N 1
ATOM 742 C CA . GLN A 1 87 ? -2.840 4.481 2.922 1.00 98.00 87 GLN A CA 1
ATOM 743 C C . GLN A 1 87 ? -1.766 5.565 2.915 1.00 98.00 87 GLN A C 1
ATOM 745 O O . GLN A 1 87 ? -2.009 6.688 3.348 1.00 98.00 87 GLN A O 1
ATOM 750 N N . ILE A 1 88 ? -0.588 5.233 2.406 1.00 97.75 88 ILE A N 1
ATOM 751 C CA . ILE A 1 88 ? 0.551 6.137 2.296 1.00 97.75 88 ILE A CA 1
ATOM 752 C C . ILE A 1 88 ? 0.777 6.430 0.820 1.00 97.75 88 ILE A C 1
ATOM 754 O O . ILE A 1 88 ? 0.980 5.508 0.034 1.00 97.75 88 ILE A O 1
ATOM 758 N N . LEU A 1 89 ? 0.741 7.706 0.448 1.00 97.12 89 LEU A N 1
ATOM 759 C CA . LEU A 1 89 ? 1.197 8.182 -0.851 1.00 97.12 89 LEU A CA 1
ATOM 760 C C . LEU A 1 89 ? 2.641 8.670 -0.706 1.00 97.12 89 LEU A C 1
ATOM 762 O O . LEU A 1 89 ? 2.875 9.681 -0.045 1.00 97.12 89 LEU A O 1
ATOM 766 N N . THR A 1 90 ? 3.584 7.966 -1.325 1.00 95.88 90 THR A N 1
ATOM 767 C CA . THR A 1 90 ? 5.015 8.295 -1.327 1.00 95.88 90 THR A CA 1
ATOM 768 C C . THR A 1 90 ? 5.403 8.857 -2.686 1.00 95.88 90 THR A C 1
ATOM 770 O O . THR A 1 90 ? 5.284 8.167 -3.699 1.00 95.88 90 THR A O 1
ATOM 773 N N . LYS A 1 91 ? 5.905 10.092 -2.702 1.00 92.38 91 LYS A N 1
ATOM 774 C CA . LYS A 1 91 ? 6.422 10.739 -3.913 1.00 92.38 91 LYS A CA 1
ATOM 775 C C . LYS A 1 91 ? 7.930 10.531 -4.002 1.00 92.38 91 LYS A C 1
ATOM 777 O O . LYS A 1 91 ? 8.664 10.928 -3.094 1.00 92.38 91 LYS A O 1
ATOM 782 N N . THR A 1 92 ? 8.393 9.917 -5.083 1.00 86.62 92 THR A N 1
ATOM 783 C CA . THR A 1 92 ? 9.817 9.729 -5.386 1.00 86.62 92 THR A CA 1
ATOM 784 C C . THR A 1 92 ? 10.155 10.333 -6.745 1.00 86.62 92 THR A C 1
ATOM 786 O O . THR A 1 92 ? 9.267 10.623 -7.546 1.00 86.62 92 THR A O 1
ATOM 789 N N . TYR A 1 93 ? 11.438 10.547 -7.011 1.00 74.56 93 TYR A N 1
ATOM 790 C CA . TYR A 1 93 ? 11.914 11.069 -8.288 1.00 74.56 93 TYR A CA 1
ATOM 791 C C . TYR A 1 93 ? 12.813 10.037 -8.953 1.00 74.56 93 TYR A C 1
ATOM 793 O O . TYR A 1 93 ? 13.609 9.370 -8.292 1.00 74.56 93 TYR A O 1
ATOM 801 N N . VAL A 1 94 ? 12.674 9.910 -10.269 1.00 69.06 94 VAL A N 1
ATOM 802 C CA . VAL A 1 94 ? 13.659 9.220 -11.101 1.00 69.06 94 VAL A CA 1
ATOM 803 C C . VAL A 1 94 ? 14.701 10.253 -11.485 1.00 69.06 94 VAL A C 1
ATOM 805 O O . VAL A 1 94 ? 14.353 11.286 -12.048 1.00 69.06 94 VAL A O 1
ATOM 808 N N . ASP A 1 95 ? 15.967 9.994 -11.178 1.00 55.03 95 ASP A N 1
ATOM 809 C CA . ASP A 1 95 ? 17.043 10.918 -11.551 1.00 55.03 95 ASP A CA 1
ATOM 810 C C . ASP A 1 95 ? 17.709 10.539 -12.884 1.00 55.03 95 ASP A C 1
ATOM 812 O O . ASP A 1 95 ? 18.388 11.372 -13.494 1.00 55.03 95 ASP A O 1
ATOM 816 N N . ARG A 1 96 ? 17.555 9.288 -13.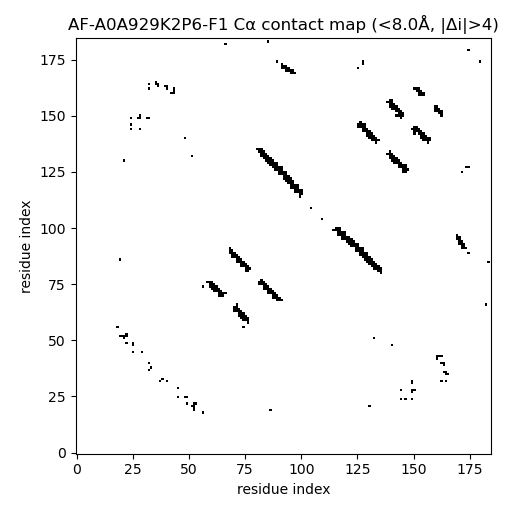353 1.00 53.31 96 ARG A N 1
ATOM 817 C CA . ARG A 1 96 ? 18.265 8.758 -14.531 1.00 53.31 96 ARG A CA 1
ATOM 818 C C . ARG A 1 96 ? 17.451 7.696 -15.268 1.00 53.31 96 ARG A C 1
ATOM 820 O O . ARG A 1 96 ? 17.062 6.705 -14.662 1.00 53.31 96 ARG A O 1
ATOM 827 N N . VAL A 1 97 ? 17.289 7.861 -16.580 1.00 54.84 97 VAL A N 1
ATOM 828 C CA . VAL A 1 97 ? 16.856 6.793 -17.496 1.00 54.84 97 VAL A CA 1
ATOM 829 C C . VAL A 1 97 ? 18.001 6.540 -18.477 1.00 54.84 97 VAL A C 1
ATOM 831 O O . VAL A 1 97 ? 18.531 7.480 -19.070 1.00 54.84 97 VAL A O 1
ATOM 834 N N . ILE A 1 98 ? 18.417 5.281 -18.623 1.00 52.19 98 ILE A N 1
ATOM 835 C CA . ILE A 1 98 ? 19.396 4.882 -19.641 1.00 52.19 98 ILE A CA 1
ATOM 836 C C . ILE A 1 98 ? 18.612 4.664 -20.934 1.00 52.19 98 ILE A C 1
ATOM 838 O O . ILE A 1 98 ? 17.770 3.771 -20.995 1.00 52.19 98 ILE A O 1
ATOM 842 N N . HIS A 1 99 ? 18.850 5.495 -21.948 1.00 45.81 99 HIS A N 1
ATOM 843 C CA . HIS A 1 99 ? 18.241 5.324 -23.265 1.00 45.81 99 HIS A CA 1
ATOM 844 C C . HIS A 1 99 ? 19.298 4.769 -24.224 1.00 45.81 99 HIS A C 1
ATOM 846 O O . HIS A 1 99 ? 20.366 5.364 -24.391 1.00 45.81 99 HIS A O 1
ATOM 852 N N . GLN A 1 100 ? 19.018 3.625 -24.852 1.00 45.31 100 GLN A N 1
ATOM 853 C CA . GLN A 1 100 ? 19.793 3.185 -26.009 1.00 45.31 100 GLN A CA 1
ATOM 854 C C . GLN A 1 100 ? 19.406 4.087 -27.177 1.00 45.31 100 GLN A C 1
ATOM 856 O O . GLN A 1 100 ? 18.266 4.082 -27.637 1.00 45.31 100 GLN A O 1
ATOM 861 N N . LYS A 1 101 ? 20.353 4.900 -27.640 1.00 42.62 101 LYS A N 1
ATOM 862 C CA . LYS A 1 101 ? 20.167 5.673 -28.861 1.00 42.62 101 LYS A CA 1
ATOM 863 C C . LYS A 1 101 ? 20.286 4.687 -30.020 1.00 42.62 101 LYS A C 1
ATOM 865 O O . LYS A 1 101 ? 21.382 4.204 -30.293 1.00 42.62 101 LYS A O 1
ATOM 870 N N . ALA A 1 102 ? 19.171 4.351 -30.665 1.00 41.25 102 ALA A N 1
ATOM 871 C CA . ALA A 1 102 ? 19.213 3.655 -31.943 1.00 41.25 102 ALA A CA 1
ATOM 872 C C . ALA A 1 102 ? 19.861 4.609 -32.956 1.00 41.25 102 ALA A C 1
ATOM 874 O O . ALA A 1 102 ? 19.236 5.559 -33.422 1.00 41.25 102 ALA A O 1
ATOM 875 N N . ILE A 1 103 ? 21.154 4.423 -33.215 1.00 42.81 103 ILE A N 1
ATOM 876 C CA . ILE A 1 103 ? 21.841 5.107 -34.308 1.00 42.81 103 ILE A CA 1
ATOM 877 C C . ILE A 1 103 ? 21.341 4.425 -35.591 1.00 42.81 103 ILE A C 1
ATOM 879 O O . ILE A 1 103 ? 21.426 3.198 -35.655 1.00 42.81 103 ILE A O 1
ATOM 883 N N . PRO A 1 104 ? 20.791 5.148 -36.584 1.00 42.28 104 PRO A N 1
ATOM 884 C CA . PRO A 1 104 ? 20.462 4.543 -37.870 1.00 42.28 104 PRO A CA 1
ATOM 885 C C . PRO A 1 104 ? 21.746 3.959 -38.468 1.00 42.28 104 PRO A C 1
ATOM 887 O O . PRO A 1 104 ? 22.755 4.652 -38.599 1.00 42.28 104 PRO A O 1
ATOM 890 N N . VAL A 1 105 ? 21.728 2.654 -38.729 1.00 42.84 105 VAL A N 1
ATOM 891 C CA . VAL A 1 105 ? 22.886 1.906 -39.217 1.00 42.84 105 VAL A CA 1
ATOM 892 C C . VAL A 1 105 ? 22.795 1.861 -40.737 1.00 42.84 105 VAL A C 1
ATOM 894 O O . VAL A 1 105 ? 21.990 1.103 -41.267 1.00 42.84 105 VAL A O 1
ATOM 897 N N . ASP A 1 106 ? 23.622 2.650 -41.425 1.00 48.47 106 ASP A N 1
ATOM 898 C CA . ASP A 1 106 ? 24.085 2.253 -42.759 1.00 48.47 106 ASP A CA 1
ATOM 899 C C . ASP A 1 106 ? 24.882 0.948 -42.604 1.00 48.47 106 ASP A C 1
ATOM 901 O O . ASP A 1 106 ? 25.706 0.813 -41.688 1.00 48.47 106 ASP A O 1
ATOM 905 N N . GLU A 1 107 ? 24.601 -0.032 -43.466 1.00 51.69 107 GLU A N 1
ATOM 906 C CA . GLU A 1 107 ? 25.002 -1.441 -43.313 1.00 51.69 107 GLU A CA 1
ATOM 907 C C . GLU A 1 107 ? 26.528 -1.666 -43.202 1.00 51.69 107 GLU A C 1
ATOM 909 O O . GLU A 1 107 ? 26.959 -2.689 -42.661 1.00 51.69 107 GLU A O 1
ATOM 914 N N . ASP A 1 108 ? 27.349 -0.683 -43.582 1.00 50.38 108 ASP A N 1
ATOM 915 C CA . ASP A 1 108 ? 28.815 -0.773 -43.616 1.00 50.38 108 ASP A CA 1
ATOM 916 C C . ASP A 1 108 ? 29.539 -0.505 -42.277 1.00 50.38 108 ASP A C 1
ATOM 918 O O . ASP A 1 108 ? 30.737 -0.770 -42.153 1.00 50.38 108 ASP A O 1
ATOM 922 N N . VAL A 1 109 ? 28.859 -0.038 -41.220 1.00 49.50 109 VAL A N 1
ATOM 923 C CA . VAL A 1 109 ? 29.521 0.384 -39.952 1.00 49.50 109 VAL A CA 1
ATOM 924 C C . VAL A 1 109 ? 29.494 -0.698 -38.850 1.00 49.50 109 VAL A C 1
ATOM 926 O O . VAL A 1 109 ? 29.882 -0.469 -37.702 1.00 49.50 109 VAL A O 1
ATOM 929 N N . ARG A 1 110 ? 29.078 -1.929 -39.171 1.00 50.81 110 ARG A N 1
ATOM 930 C CA . ARG A 1 110 ? 28.810 -2.999 -38.185 1.00 50.81 110 ARG A CA 1
ATOM 931 C C . ARG A 1 110 ? 30.010 -3.518 -37.378 1.00 50.81 110 ARG A C 1
ATOM 933 O O . ARG A 1 110 ? 29.795 -4.201 -36.383 1.00 50.81 110 ARG A O 1
ATOM 940 N N . LYS A 1 111 ? 31.260 -3.219 -37.750 1.00 45.62 111 LYS A N 1
ATOM 941 C CA . LYS A 1 111 ? 32.436 -3.836 -37.098 1.00 45.62 111 LYS A CA 1
ATOM 942 C C . LYS A 1 111 ? 33.040 -3.078 -35.909 1.00 45.62 111 LYS A C 1
ATOM 944 O O . LYS A 1 111 ? 33.844 -3.679 -35.212 1.00 45.62 111 LYS A O 1
ATOM 949 N N . ASN A 1 112 ? 32.657 -1.826 -35.628 1.00 46.81 112 ASN A N 1
ATOM 950 C CA . ASN A 1 112 ? 33.336 -1.009 -34.598 1.00 46.81 112 ASN A CA 1
ATOM 951 C C . ASN A 1 112 ? 32.417 -0.170 -33.685 1.00 46.81 112 ASN A C 1
ATOM 953 O O . ASN A 1 112 ? 32.881 0.770 -33.034 1.00 46.81 112 ASN A O 1
ATOM 957 N N . GLN A 1 113 ? 31.119 -0.466 -33.596 1.00 49.28 113 GLN A N 1
ATOM 958 C CA . GLN A 1 113 ? 30.224 0.341 -32.762 1.00 49.28 113 GLN A CA 1
ATOM 959 C C . GLN A 1 113 ? 30.276 -0.091 -31.289 1.00 49.28 113 GLN A C 1
ATOM 961 O O . GLN A 1 113 ? 29.686 -1.088 -30.888 1.00 49.28 113 GLN A O 1
ATOM 966 N N . LYS A 1 114 ? 30.962 0.708 -30.461 1.00 49.09 114 LYS A N 1
ATOM 967 C CA . LYS A 1 114 ? 30.717 0.737 -29.014 1.00 49.09 114 LYS A CA 1
ATOM 968 C C . LYS A 1 114 ? 29.303 1.270 -28.796 1.00 49.09 114 LYS A C 1
ATOM 970 O O . LYS A 1 114 ? 29.017 2.401 -29.189 1.00 49.09 114 LYS A O 1
ATOM 975 N N . GLU A 1 115 ? 28.439 0.473 -28.175 1.00 50.75 115 GLU A N 1
ATOM 976 C CA . GLU A 1 115 ? 27.105 0.898 -27.748 1.00 50.75 115 GLU A CA 1
ATOM 977 C C . GLU A 1 115 ? 27.220 2.197 -26.936 1.00 50.75 115 GLU A C 1
ATOM 979 O O . GLU A 1 115 ? 27.790 2.228 -25.842 1.00 50.75 115 GLU A O 1
ATOM 984 N N . LYS A 1 116 ? 26.745 3.309 -27.503 1.00 44.56 116 LYS A N 1
ATOM 985 C CA . LYS A 1 116 ? 26.826 4.617 -26.854 1.00 44.56 116 LYS A CA 1
ATOM 986 C C . LYS A 1 116 ? 25.539 4.848 -26.070 1.00 44.56 116 LYS A C 1
ATOM 988 O O . LYS A 1 116 ? 24.521 5.257 -26.621 1.00 44.56 116 LYS A O 1
ATOM 993 N N . TYR A 1 117 ? 25.596 4.567 -24.775 1.00 48.22 117 TYR A N 1
ATOM 994 C CA . TYR A 1 117 ? 24.510 4.842 -23.841 1.00 48.22 117 TYR A CA 1
ATOM 995 C C . TYR A 1 117 ? 24.508 6.333 -23.474 1.00 48.22 117 TYR A C 1
ATOM 997 O O . TYR A 1 117 ? 25.449 6.822 -22.848 1.00 48.22 117 TYR A O 1
ATOM 1005 N N . GLU A 1 118 ? 23.462 7.075 -23.847 1.00 45.06 118 GLU A N 1
ATOM 1006 C CA . GLU A 1 118 ? 23.251 8.436 -23.343 1.00 45.06 118 GLU A CA 1
ATOM 1007 C C . GLU A 1 118 ? 22.425 8.365 -22.050 1.00 45.06 118 GLU A C 1
ATOM 1009 O O . GLU A 1 118 ? 21.315 7.830 -22.011 1.00 45.06 118 GLU A O 1
ATOM 1014 N N . THR A 1 119 ? 22.983 8.894 -20.958 1.00 48.94 119 THR A N 1
ATOM 1015 C CA . THR A 1 119 ? 22.238 9.062 -19.704 1.00 48.94 119 THR A CA 1
ATOM 1016 C C . THR A 1 119 ? 21.390 10.321 -19.817 1.00 48.94 119 THR A C 1
ATOM 1018 O O . THR A 1 119 ? 21.916 11.431 -19.726 1.00 48.94 119 THR A O 1
ATOM 1021 N N . VAL A 1 120 ? 20.078 10.167 -19.990 1.00 51.12 120 VAL A N 1
ATOM 1022 C CA . VAL A 1 120 ? 19.154 11.305 -20.004 1.00 51.12 120 VAL A CA 1
ATOM 1023 C C . VAL A 1 120 ? 18.652 11.537 -18.578 1.00 51.12 120 VAL A C 1
ATOM 1025 O O . VAL A 1 120 ? 18.062 10.654 -17.949 1.00 51.12 120 VAL A O 1
ATOM 1028 N N . LYS A 1 121 ? 18.894 12.740 -18.043 1.00 48.41 121 LYS A N 1
ATOM 1029 C CA . LYS A 1 121 ? 18.304 13.185 -16.772 1.00 48.41 121 LYS A CA 1
ATOM 1030 C C . LYS A 1 121 ? 16.835 13.533 -17.009 1.00 48.41 121 LYS A C 1
ATOM 1032 O O . LYS A 1 121 ? 16.521 14.661 -17.378 1.00 48.41 121 LYS A O 1
ATOM 1037 N N . ILE A 1 122 ? 15.936 12.577 -16.806 1.00 56.34 122 ILE A N 1
ATOM 1038 C CA . ILE A 1 122 ? 14.493 12.831 -16.816 1.00 56.34 122 ILE A CA 1
ATOM 1039 C C . ILE A 1 122 ? 14.051 12.960 -15.364 1.00 56.34 122 ILE A C 1
ATOM 1041 O O . ILE A 1 122 ? 13.943 11.948 -14.688 1.00 56.34 122 ILE A O 1
ATOM 1045 N N . LYS A 1 123 ? 13.767 14.179 -14.887 1.00 54.47 123 LYS A N 1
ATOM 1046 C CA . LYS A 1 123 ? 13.114 14.378 -13.582 1.00 54.47 123 LYS A CA 1
ATOM 1047 C C . LYS A 1 123 ? 11.634 14.012 -13.703 1.00 54.47 123 LYS A C 1
ATOM 1049 O O . LYS A 1 123 ? 10.792 14.886 -13.891 1.00 54.47 123 LYS A O 1
ATOM 1054 N N . LYS A 1 124 ? 11.311 12.719 -13.643 1.00 74.00 124 LYS A N 1
ATOM 1055 C CA . LYS A 1 124 ? 9.921 12.246 -13.589 1.00 74.00 124 LYS A CA 1
ATOM 1056 C C . LYS A 1 124 ? 9.573 11.925 -12.141 1.00 74.00 124 LYS A C 1
ATOM 1058 O O . LYS A 1 124 ? 10.266 11.138 -11.500 1.00 74.00 124 LYS A O 1
ATOM 1063 N N . GLN A 1 125 ? 8.514 12.545 -11.628 1.00 81.88 125 GLN A N 1
ATOM 1064 C CA . GLN A 1 125 ? 7.946 12.152 -10.343 1.00 81.88 125 GLN A CA 1
ATOM 1065 C C . GLN A 1 125 ? 7.239 10.803 -10.513 1.00 81.88 125 GLN A C 1
ATOM 1067 O O . GLN A 1 125 ? 6.493 10.596 -11.473 1.00 81.88 125 GLN A O 1
ATOM 1072 N N . VAL A 1 126 ? 7.495 9.890 -9.586 1.00 88.50 126 VAL A N 1
ATOM 1073 C CA . VAL A 1 126 ? 6.853 8.584 -9.498 1.00 88.50 126 VAL A CA 1
ATOM 1074 C C . VAL A 1 126 ? 6.167 8.495 -8.149 1.00 88.50 126 VAL A C 1
ATOM 1076 O O . VAL A 1 126 ? 6.777 8.729 -7.1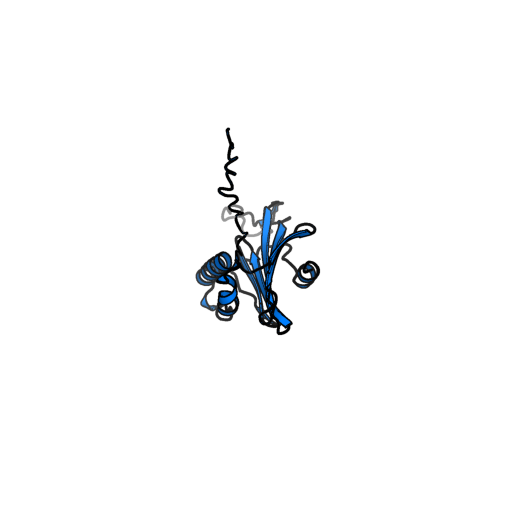06 1.00 88.50 126 VAL A O 1
ATOM 1079 N N . ASP A 1 127 ? 4.893 8.130 -8.183 1.00 93.69 127 ASP A N 1
ATOM 1080 C CA . ASP A 1 127 ? 4.065 8.059 -6.992 1.00 93.69 127 ASP A CA 1
ATOM 1081 C C . ASP A 1 127 ? 3.762 6.605 -6.664 1.00 93.69 127 ASP A C 1
ATOM 1083 O O . ASP A 1 127 ? 3.189 5.871 -7.476 1.00 93.69 127 ASP A O 1
ATOM 1087 N N . PHE A 1 128 ? 4.100 6.206 -5.445 1.00 95.94 128 PHE A N 1
ATOM 1088 C CA . PHE A 1 128 ? 3.735 4.915 -4.889 1.00 95.94 128 PHE A CA 1
ATOM 1089 C C . PHE A 1 128 ? 2.594 5.073 -3.904 1.00 95.94 128 PHE A C 1
ATOM 1091 O O . PHE A 1 128 ? 2.561 6.017 -3.113 1.00 95.94 128 PHE A O 1
ATOM 1098 N N . ARG A 1 129 ? 1.688 4.102 -3.915 1.00 97.62 129 ARG A N 1
ATOM 1099 C CA . ARG A 1 129 ? 0.656 3.966 -2.903 1.00 97.62 129 ARG A CA 1
ATOM 1100 C C . ARG A 1 129 ? 0.861 2.668 -2.143 1.00 97.62 129 ARG A C 1
ATOM 1102 O O . ARG A 1 129 ? 0.907 1.588 -2.728 1.00 97.62 129 ARG A O 1
ATOM 1109 N N . SER A 1 130 ? 0.977 2.800 -0.831 1.00 98.00 130 SER A N 1
ATOM 1110 C CA . SER A 1 130 ? 1.199 1.695 0.091 1.00 98.00 130 SER A CA 1
ATOM 1111 C C . SER A 1 130 ? 0.025 1.583 1.045 1.00 98.00 130 SER A C 1
ATOM 1113 O O . SER A 1 130 ? -0.414 2.582 1.609 1.00 98.00 130 SER A O 1
ATOM 1115 N N . TYR A 1 131 ? -0.459 0.371 1.264 1.00 98.19 131 TYR A N 1
ATOM 1116 C CA . TYR A 1 131 ? -1.538 0.068 2.186 1.00 98.19 131 TYR A CA 1
ATOM 1117 C C . TYR A 1 131 ? -1.018 -0.818 3.300 1.00 98.19 131 TYR A C 1
ATOM 1119 O O . TYR A 1 131 ? -0.384 -1.833 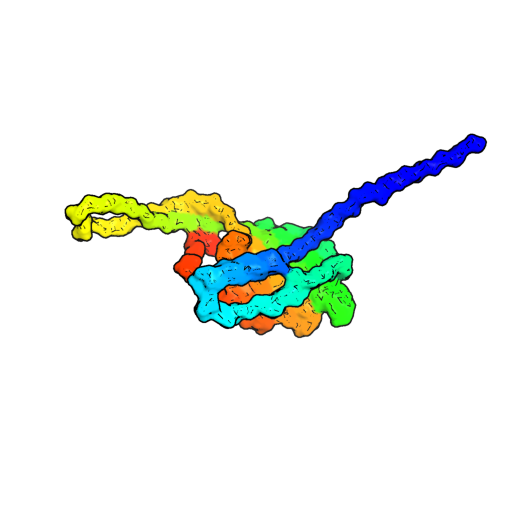3.018 1.00 98.19 131 TYR A O 1
ATOM 1127 N N . PHE A 1 132 ? -1.319 -0.463 4.545 1.00 97.69 132 PHE A N 1
ATOM 1128 C CA . PHE A 1 132 ? -1.060 -1.309 5.707 1.00 97.69 132 PHE A CA 1
ATOM 1129 C C . PHE A 1 132 ? -2.385 -1.605 6.393 1.00 97.69 132 PHE A C 1
ATOM 1131 O O . PHE A 1 132 ? -3.082 -0.694 6.836 1.00 97.69 132 PHE A O 1
ATOM 1138 N N . ILE A 1 133 ? -2.727 -2.884 6.470 1.00 97.12 133 ILE A N 1
ATOM 1139 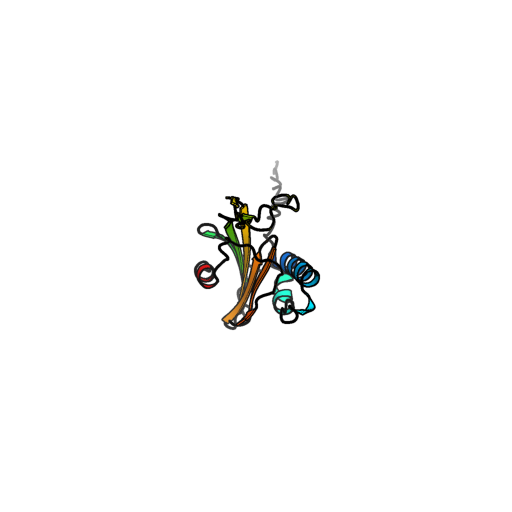C CA . ILE A 1 133 ? -3.967 -3.385 7.055 1.00 97.12 133 ILE A CA 1
ATOM 1140 C C . ILE A 1 133 ? -3.573 -4.155 8.310 1.00 97.12 133 ILE A C 1
ATOM 1142 O O . ILE A 1 133 ? -3.001 -5.242 8.214 1.00 97.12 133 ILE A O 1
ATOM 1146 N N . VAL A 1 134 ? -3.837 -3.573 9.477 1.00 95.00 134 VAL A N 1
ATOM 1147 C CA . VAL A 1 134 ? -3.444 -4.121 10.781 1.00 95.00 134 VAL A CA 1
ATOM 1148 C C . VAL A 1 134 ? -4.667 -4.731 11.455 1.00 95.00 134 VAL A C 1
ATOM 1150 O O . VAL A 1 134 ? -5.595 -4.012 11.833 1.00 95.00 134 VAL A O 1
ATOM 1153 N N . GLN A 1 135 ? -4.669 -6.059 11.574 1.00 91.06 135 GLN A N 1
ATOM 1154 C CA . GLN A 1 135 ? -5.747 -6.838 12.181 1.00 91.06 135 GLN A CA 1
ATOM 1155 C C . GLN A 1 135 ? -5.601 -6.926 13.714 1.00 91.06 135 GLN A C 1
ATOM 1157 O O . GLN A 1 135 ? -4.484 -6.804 14.221 1.00 91.06 135 GLN A O 1
ATOM 1162 N N . PRO A 1 136 ? -6.682 -7.243 14.462 1.00 86.00 136 PRO A N 1
ATOM 1163 C CA . PRO A 1 136 ? -6.607 -7.425 15.916 1.00 86.00 136 PRO A CA 1
ATOM 1164 C C . PRO A 1 136 ? -5.670 -8.565 16.332 1.00 86.00 136 PRO A C 1
ATOM 1166 O O . PRO A 1 136 ? -5.070 -8.525 17.398 1.00 86.00 136 PRO A O 1
ATOM 1169 N N . SER A 1 137 ? -5.524 -9.581 15.478 1.00 85.25 137 SER A N 1
ATOM 1170 C CA . SER A 1 137 ? -4.646 -10.736 15.693 1.00 85.25 137 SER A CA 1
ATOM 1171 C C . SER A 1 137 ? -3.150 -10.397 15.649 1.00 85.25 137 SER A C 1
ATOM 1173 O O . SER A 1 137 ? -2.325 -11.293 15.801 1.00 85.25 137 SER A O 1
ATOM 1175 N N . GLY A 1 138 ? -2.783 -9.143 15.361 1.00 81.88 138 GLY A N 1
ATOM 1176 C CA . GLY A 1 138 ? -1.405 -8.732 15.085 1.00 81.88 138 GLY A CA 1
ATOM 1177 C C . GLY A 1 138 ? -0.935 -9.079 13.669 1.00 81.88 138 GLY A C 1
ATOM 1178 O O . GLY A 1 138 ? 0.144 -8.658 13.254 1.00 81.88 138 GLY A O 1
ATOM 1179 N N . LYS A 1 139 ? -1.749 -9.806 12.894 1.00 87.75 139 LYS A N 1
ATOM 1180 C CA . LYS A 1 139 ? -1.484 -10.068 11.480 1.00 87.75 139 LYS A CA 1
ATOM 1181 C C . LYS A 1 139 ? -1.585 -8.789 10.664 1.00 87.75 139 LYS A C 1
ATOM 1183 O O . LYS A 1 139 ? -2.433 -7.924 10.905 1.00 87.75 139 LYS A O 1
ATOM 1188 N N . GLN A 1 140 ? -0.723 -8.698 9.660 1.00 92.69 140 GLN A N 1
ATOM 1189 C CA . GLN A 1 140 ? -0.607 -7.520 8.820 1.00 92.69 140 GLN A CA 1
ATOM 1190 C C . GLN A 1 140 ? -0.589 -7.920 7.351 1.00 92.69 140 GLN A C 1
ATOM 1192 O O . GLN A 1 140 ? 0.189 -8.781 6.932 1.00 92.69 140 GLN A O 1
ATOM 1197 N N . LEU A 1 141 ? -1.426 -7.244 6.567 1.00 96.00 141 LEU A N 1
ATOM 1198 C CA . LEU A 1 141 ? -1.339 -7.266 5.114 1.00 96.00 141 LEU A CA 1
ATOM 1199 C C . LEU A 1 141 ? -0.756 -5.939 4.645 1.00 96.00 141 LEU A C 1
ATOM 1201 O O . LEU A 1 141 ? -1.150 -4.874 5.127 1.00 96.00 141 LEU A O 1
ATOM 1205 N N . ILE A 1 142 ? 0.183 -6.011 3.710 1.00 97.31 142 ILE A N 1
ATOM 1206 C CA . ILE A 1 142 ? 0.834 -4.831 3.139 1.00 97.31 142 ILE A CA 1
ATOM 1207 C C . ILE A 1 142 ? 0.697 -4.917 1.630 1.00 97.31 142 ILE A C 1
ATOM 1209 O O . ILE A 1 142 ? 1.028 -5.951 1.065 1.00 97.31 142 ILE A O 1
ATOM 1213 N N . TYR A 1 143 ? 0.232 -3.862 0.975 1.00 97.44 143 TYR A N 1
ATOM 1214 C CA . TYR A 1 143 ? 0.083 -3.811 -0.481 1.00 97.44 143 TYR A CA 1
ATOM 1215 C C . TYR A 1 143 ? 0.755 -2.558 -1.013 1.00 97.44 143 TYR A C 1
ATOM 1217 O O . TYR A 1 143 ? 0.429 -1.469 -0.557 1.00 97.44 143 TYR A O 1
ATOM 1225 N N . ILE A 1 144 ? 1.694 -2.679 -1.944 1.00 96.81 144 ILE A N 1
ATOM 1226 C CA . ILE A 1 144 ? 2.450 -1.538 -2.462 1.00 96.81 144 ILE A CA 1
ATOM 1227 C C . ILE A 1 144 ? 2.370 -1.564 -3.976 1.00 96.81 144 ILE A C 1
ATOM 1229 O O . ILE A 1 144 ? 2.832 -2.507 -4.610 1.00 96.81 144 ILE A O 1
ATOM 1233 N N . THR A 1 145 ? 1.808 -0.508 -4.547 1.00 96.06 145 THR A N 1
ATOM 1234 C CA . THR A 1 145 ? 1.605 -0.340 -5.985 1.00 96.06 145 THR A CA 1
ATOM 1235 C C . THR A 1 145 ? 2.218 0.976 -6.434 1.00 96.06 145 THR A C 1
ATOM 1237 O O . THR A 1 145 ? 2.186 1.977 -5.712 1.00 96.06 145 THR A O 1
ATOM 1240 N N . GLN A 1 146 ? 2.798 0.986 -7.625 1.00 93.62 146 GLN A N 1
ATOM 1241 C CA . GLN A 1 146 ? 3.096 2.223 -8.317 1.00 93.62 146 GLN A CA 1
ATOM 1242 C C . GLN A 1 146 ? 1.806 2.721 -8.965 1.00 93.62 146 GLN A C 1
ATOM 1244 O O . GLN A 1 146 ? 1.091 1.971 -9.631 1.00 93.62 146 GLN A O 1
ATOM 1249 N N . THR A 1 147 ? 1.500 4.006 -8.793 1.00 90.38 147 THR A N 1
ATOM 1250 C CA . THR A 1 147 ? 0.215 4.579 -9.224 1.00 90.38 147 THR A CA 1
ATOM 1251 C C . THR A 1 147 ? -0.046 4.323 -10.712 1.00 90.38 147 THR A C 1
ATOM 1253 O O . THR A 1 147 ? -1.173 3.979 -11.061 1.00 90.38 147 THR A O 1
ATOM 1256 N N . ASN A 1 148 ? 1.003 4.347 -11.543 1.00 85.25 148 ASN A N 1
ATOM 1257 C CA . ASN A 1 148 ? 0.902 4.153 -12.993 1.00 85.25 148 ASN A CA 1
ATOM 1258 C C . ASN A 1 148 ? 1.358 2.773 -13.500 1.00 85.25 148 ASN A C 1
ATOM 1260 O O . ASN A 1 148 ? 0.803 2.309 -14.488 1.00 85.25 148 ASN A O 1
ATOM 1264 N N . ASP A 1 149 ? 2.315 2.112 -12.837 1.00 84.94 149 ASP A N 1
ATOM 1265 C CA . ASP A 1 149 ? 3.009 0.943 -13.425 1.00 84.94 149 ASP A CA 1
ATOM 1266 C C . ASP A 1 149 ? 2.617 -0.393 -12.770 1.00 84.94 149 ASP A C 1
ATOM 1268 O O . ASP A 1 149 ? 3.108 -1.449 -13.153 1.00 84.94 149 ASP A O 1
ATOM 1272 N N . GLY A 1 150 ? 1.711 -0.368 -11.793 1.00 90.31 150 GLY A N 1
ATOM 1273 C CA . GLY A 1 150 ? 1.118 -1.581 -11.242 1.00 90.31 150 GLY A CA 1
ATOM 1274 C C . GLY A 1 150 ? 1.659 -2.006 -9.876 1.00 90.31 150 GLY A C 1
ATOM 1275 O O . GLY A 1 150 ? 2.418 -1.292 -9.214 1.00 90.31 150 GLY A O 1
ATOM 1276 N N . LEU A 1 151 ? 1.252 -3.198 -9.434 1.00 92.06 151 LEU A N 1
ATOM 1277 C CA . LEU A 1 151 ? 1.652 -3.796 -8.159 1.00 92.06 151 LEU A CA 1
ATOM 1278 C C . LEU A 1 151 ? 3.178 -3.924 -8.098 1.00 92.06 151 LEU A C 1
ATOM 1280 O O . LEU A 1 151 ? 3.769 -4.574 -8.944 1.00 92.06 151 LEU A O 1
ATOM 1284 N N . TYR A 1 152 ? 3.826 -3.374 -7.078 1.00 90.81 152 TYR A N 1
ATOM 1285 C CA . TYR A 1 152 ? 5.262 -3.559 -6.863 1.00 90.81 152 TYR A CA 1
ATOM 1286 C C . TYR A 1 152 ? 5.532 -4.770 -5.970 1.00 90.81 152 TYR A C 1
A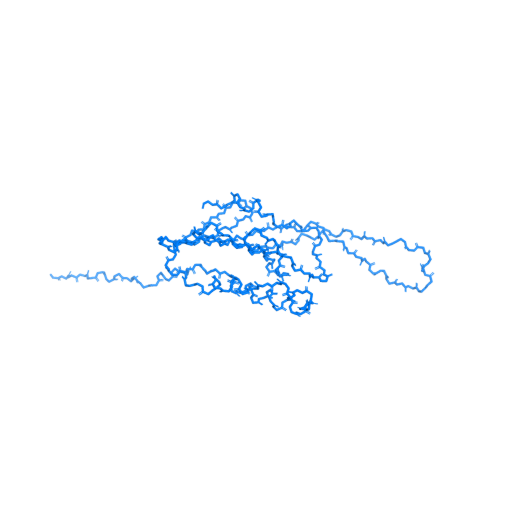TOM 1288 O O . TYR A 1 152 ? 6.339 -5.632 -6.304 1.00 90.81 152 TYR A O 1
ATOM 1296 N N . LYS A 1 153 ? 4.859 -4.842 -4.819 1.00 92.44 153 LYS A N 1
ATOM 1297 C CA . LYS A 1 153 ? 5.011 -5.937 -3.857 1.00 92.44 153 LYS A CA 1
ATOM 1298 C C . LYS A 1 153 ? 3.837 -5.980 -2.895 1.00 92.44 153 LYS A C 1
ATOM 1300 O O . LYS A 1 153 ? 3.271 -4.941 -2.559 1.00 92.44 153 LYS A O 1
ATOM 1305 N N . TYR A 1 154 ? 3.512 -7.159 -2.383 1.00 93.50 154 TYR A N 1
ATOM 1306 C CA . TYR A 1 154 ? 2.615 -7.274 -1.236 1.00 93.50 154 TYR A CA 1
ATOM 1307 C C . TYR A 1 154 ? 3.128 -8.297 -0.224 1.00 93.50 154 TYR A C 1
ATOM 1309 O O . TYR A 1 154 ? 3.953 -9.153 -0.537 1.00 93.50 154 TYR A O 1
ATOM 1317 N N . TYR A 1 155 ? 2.642 -8.193 1.009 1.00 94.50 155 TYR A N 1
ATOM 1318 C CA . TYR A 1 155 ? 2.994 -9.062 2.121 1.00 94.50 155 TYR A CA 1
ATOM 1319 C C . TYR A 1 155 ? 1.731 -9.633 2.744 1.00 94.50 155 TYR A C 1
ATOM 1321 O O . TYR A 1 155 ? 0.741 -8.920 2.930 1.00 94.50 155 TYR A O 1
ATOM 1329 N N . VAL A 1 156 ? 1.790 -10.914 3.094 1.00 92.50 156 VAL A N 1
ATOM 1330 C CA . VAL A 1 156 ? 0.757 -11.610 3.863 1.00 92.50 156 VAL A CA 1
ATOM 1331 C C . VAL A 1 156 ? 1.446 -12.294 5.023 1.00 92.50 156 VAL A C 1
ATOM 1333 O O . VAL A 1 156 ? 2.279 -13.171 4.791 1.00 92.50 156 VAL A O 1
ATOM 1336 N N . ASP A 1 157 ? 1.108 -11.893 6.246 1.00 87.06 157 ASP A N 1
ATOM 1337 C CA . ASP A 1 157 ? 1.655 -12.478 7.475 1.00 87.06 157 ASP A CA 1
ATOM 1338 C C . ASP A 1 157 ? 3.201 -12.526 7.449 1.00 87.06 157 ASP A C 1
ATOM 1340 O O . ASP A 1 157 ? 3.827 -13.535 7.755 1.00 87.06 157 ASP A O 1
ATOM 1344 N N . GLY A 1 158 ? 3.827 -11.429 7.001 1.00 86.25 158 GLY A N 1
ATOM 1345 C CA . GLY A 1 158 ? 5.287 -11.278 6.912 1.00 86.25 158 GLY A CA 1
ATOM 1346 C C . GLY A 1 158 ? 5.942 -11.878 5.662 1.00 86.25 158 GLY A C 1
ATOM 1347 O O . GLY A 1 158 ? 7.067 -11.507 5.333 1.00 86.25 158 GLY A O 1
ATOM 1348 N N . LYS A 1 159 ? 5.248 -12.735 4.905 1.00 90.44 159 LYS A N 1
ATOM 1349 C CA . LYS A 1 159 ? 5.776 -13.303 3.657 1.00 90.44 159 LYS A CA 1
ATOM 1350 C C . LYS A 1 159 ? 5.561 -12.350 2.483 1.00 90.44 159 LYS A C 1
ATOM 1352 O O . LYS A 1 159 ? 4.425 -11.959 2.218 1.00 90.44 159 LYS A O 1
ATOM 1357 N N . ALA A 1 160 ? 6.640 -12.017 1.777 1.00 92.38 160 ALA A N 1
ATOM 1358 C CA . ALA A 1 160 ? 6.620 -11.153 0.600 1.00 92.38 160 ALA A CA 1
ATOM 1359 C C . ALA A 1 160 ? 6.238 -11.918 -0.677 1.00 92.38 160 ALA A C 1
ATOM 1361 O O . ALA A 1 160 ? 6.635 -13.069 -0.870 1.00 92.38 160 ALA A O 1
ATOM 1362 N N . TYR A 1 161 ? 5.513 -11.242 -1.562 1.00 91.12 161 TYR A N 1
ATOM 1363 C CA . TYR A 1 161 ? 5.139 -11.706 -2.8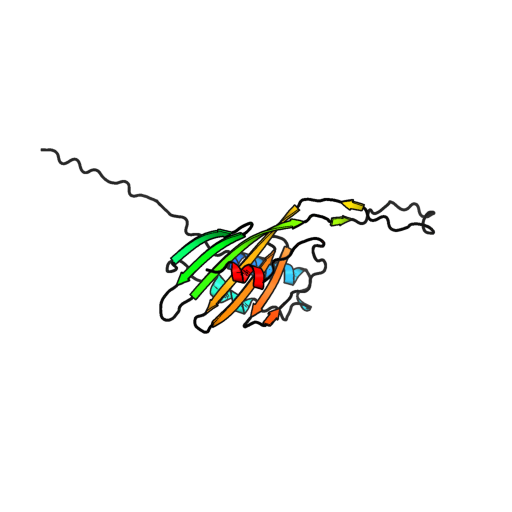92 1.00 91.12 161 TYR A CA 1
ATOM 1364 C C . TYR A 1 161 ? 5.424 -10.591 -3.898 1.00 91.12 161 TYR A C 1
ATOM 1366 O O . TYR A 1 161 ? 5.030 -9.438 -3.697 1.00 91.12 161 TYR A O 1
ATOM 1374 N N . LEU A 1 162 ? 6.124 -10.953 -4.971 1.00 89.31 162 LEU A N 1
ATOM 1375 C CA . LEU A 1 162 ? 6.579 -10.042 -6.014 1.00 89.31 162 LEU A CA 1
ATOM 1376 C C . LEU A 1 162 ? 5.979 -10.485 -7.355 1.00 89.31 162 LEU A C 1
ATOM 1378 O O . LEU A 1 162 ? 6.085 -11.673 -7.688 1.00 89.31 162 LEU A O 1
ATOM 1382 N N . PRO A 1 163 ? 5.326 -9.586 -8.105 1.00 86.81 163 PRO A N 1
ATOM 1383 C CA . PRO A 1 163 ? 4.967 -9.851 -9.487 1.00 86.81 163 PRO A CA 1
ATOM 1384 C C . PRO A 1 163 ? 6.200 -9.775 -10.394 1.00 86.81 163 PRO A C 1
ATOM 1386 O O . PRO A 1 163 ? 7.182 -9.092 -10.101 1.00 86.81 163 PRO A O 1
ATOM 1389 N N . LEU A 1 164 ? 6.127 -10.485 -11.512 1.00 81.38 164 LEU A N 1
ATOM 1390 C CA . LEU A 1 164 ? 7.100 -10.461 -12.594 1.00 81.38 164 LEU A CA 1
ATOM 1391 C C . LEU A 1 164 ? 6.554 -9.610 -13.746 1.00 81.38 164 LEU A C 1
ATOM 1393 O O . LEU A 1 164 ? 5.454 -9.876 -14.239 1.00 81.38 164 LEU A O 1
ATOM 1397 N N . TYR A 1 165 ? 7.347 -8.629 -14.179 1.00 78.56 165 TYR A N 1
ATOM 1398 C CA . TYR A 1 165 ? 7.068 -7.732 -15.307 1.00 78.56 165 TYR A CA 1
ATOM 1399 C C . TYR A 1 165 ? 8.144 -7.858 -16.386 1.00 78.56 165 TYR A C 1
ATOM 1401 O O . TYR A 1 165 ? 9.267 -8.275 -16.092 1.00 78.56 165 TYR A O 1
ATOM 1409 N N . LYS A 1 166 ? 7.827 -7.453 -17.626 1.00 65.31 166 LYS A N 1
ATOM 1410 C CA . LYS A 1 166 ? 8.810 -7.437 -18.735 1.00 65.31 166 LYS A CA 1
ATOM 1411 C C . LYS A 1 166 ? 9.910 -6.411 -18.521 1.00 65.31 166 LYS A C 1
ATOM 1413 O O . LYS A 1 166 ? 11.054 -6.633 -18.907 1.00 65.31 166 LYS A O 1
ATOM 1418 N N . ALA A 1 167 ? 9.539 -5.277 -17.944 1.00 68.88 167 ALA A N 1
ATOM 1419 C CA . ALA A 1 167 ? 10.423 -4.161 -17.693 1.00 68.88 167 ALA A CA 1
ATOM 1420 C C . ALA A 1 167 ? 10.174 -3.632 -16.283 1.00 68.88 167 ALA A C 1
ATOM 1422 O O . ALA A 1 167 ? 9.035 -3.532 -15.835 1.00 68.88 167 ALA A O 1
ATOM 1423 N N . ILE A 1 168 ? 11.255 -3.274 -15.597 1.00 68.31 168 ILE A N 1
ATOM 1424 C CA . ILE A 1 168 ? 11.202 -2.55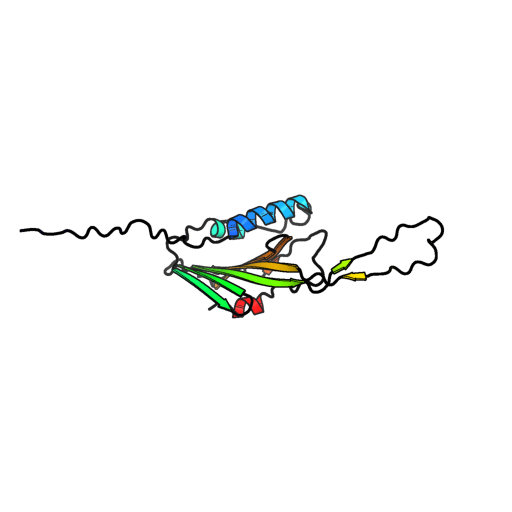4 -14.327 1.00 68.31 168 ILE A CA 1
ATOM 1425 C C . ILE A 1 168 ? 11.832 -1.181 -14.522 1.00 68.31 168 ILE A C 1
ATOM 1427 O O . ILE A 1 168 ? 12.829 -1.035 -15.234 1.00 68.31 168 ILE A O 1
ATOM 1431 N N . GLY A 1 169 ? 11.253 -0.161 -13.890 1.00 68.62 169 GLY A N 1
ATOM 1432 C CA . GLY A 1 169 ? 11.821 1.178 -13.920 1.00 68.62 169 GLY A CA 1
ATOM 1433 C C . GLY A 1 169 ? 13.197 1.189 -13.253 1.00 68.62 169 GLY A C 1
ATOM 1434 O O . GLY A 1 169 ? 13.323 0.877 -12.066 1.00 68.62 169 GLY A O 1
ATOM 1435 N N . VAL A 1 170 ? 14.229 1.548 -14.017 1.00 68.31 170 VAL A N 1
ATOM 1436 C CA . VAL A 1 170 ? 15.606 1.704 -13.528 1.00 68.31 170 VAL A CA 1
ATOM 1437 C C . VAL A 1 170 ? 15.781 3.108 -12.947 1.00 68.31 170 VAL A C 1
ATOM 1439 O O . VAL A 1 170 ? 15.219 4.071 -13.460 1.00 68.31 170 VAL A O 1
ATOM 1442 N N . GLY A 1 171 ? 16.559 3.233 -11.868 1.00 71.31 171 GLY A N 1
ATOM 1443 C CA . GLY A 1 171 ? 16.835 4.530 -11.236 1.00 71.31 171 GLY A CA 1
ATOM 1444 C C . GLY A 1 171 ? 15.698 5.071 -10.362 1.00 71.31 171 GLY A C 1
ATOM 1445 O O . GLY A 1 171 ? 15.741 6.234 -9.967 1.00 71.31 171 GLY A O 1
ATOM 1446 N N . ILE A 1 172 ? 14.696 4.242 -10.052 1.00 80.12 172 ILE A N 1
ATOM 1447 C CA . ILE A 1 172 ? 13.598 4.570 -9.136 1.00 80.12 172 ILE A CA 1
ATOM 1448 C C . ILE A 1 172 ? 13.972 4.115 -7.721 1.00 80.12 172 ILE A C 1
ATOM 1450 O O . ILE A 1 172 ? 14.306 2.948 -7.510 1.00 80.12 172 ILE A O 1
ATOM 1454 N N . LYS A 1 173 ? 13.872 5.007 -6.725 1.00 85.06 173 LYS A N 1
ATOM 1455 C CA . LYS A 1 173 ? 13.909 4.602 -5.311 1.00 85.06 173 LYS A CA 1
ATOM 1456 C C . LYS A 1 173 ? 12.530 4.075 -4.908 1.00 85.06 173 LYS A C 1
ATOM 1458 O O . LYS A 1 173 ? 11.628 4.865 -4.628 1.00 85.06 173 LYS A O 1
ATOM 1463 N N . TYR A 1 174 ? 12.379 2.753 -4.897 1.00 87.56 174 TYR A N 1
ATOM 1464 C CA . TYR A 1 174 ? 11.150 2.080 -4.474 1.00 87.56 174 TYR A CA 1
ATOM 1465 C C . TYR A 1 174 ? 10.942 2.190 -2.951 1.00 87.56 174 TYR A C 1
ATOM 1467 O O . TYR A 1 174 ? 11.928 2.191 -2.211 1.00 87.56 174 TYR A O 1
ATOM 1475 N N . PRO A 1 175 ? 9.690 2.236 -2.455 1.00 91.12 175 PRO A N 1
ATOM 1476 C CA . PRO A 1 175 ? 9.428 2.323 -1.023 1.00 91.12 175 PRO A CA 1
ATOM 1477 C C . PRO A 1 175 ? 9.920 1.094 -0.249 1.00 91.12 175 PRO A C 1
ATOM 1479 O O . PRO A 1 175 ? 9.588 -0.061 -0.571 1.00 91.12 175 PRO A O 1
ATOM 1482 N N . ASP A 1 176 ? 10.672 1.355 0.817 1.00 92.50 176 ASP A N 1
ATOM 1483 C CA . ASP A 1 176 ? 11.073 0.341 1.782 1.00 92.50 176 ASP A CA 1
ATOM 1484 C C . ASP A 1 176 ? 9.990 0.143 2.853 1.00 92.50 176 ASP A C 1
ATOM 1486 O O . ASP A 1 176 ? 9.392 1.096 3.349 1.00 92.50 176 ASP A O 1
ATOM 1490 N N . VAL A 1 177 ? 9.695 -1.112 3.191 1.00 93.06 177 VAL A N 1
ATOM 1491 C CA . VAL A 1 177 ? 8.583 -1.419 4.107 1.00 93.06 177 VAL A CA 1
ATOM 1492 C C . VAL A 1 177 ? 8.920 -1.047 5.538 1.00 93.06 177 VAL A C 1
ATOM 1494 O O . VAL A 1 177 ? 8.034 -0.578 6.251 1.00 93.06 177 VAL A O 1
ATOM 1497 N N . ASP A 1 178 ? 10.166 -1.227 5.957 1.00 93.62 178 ASP A N 1
ATOM 1498 C CA . ASP A 1 178 ? 10.574 -0.933 7.324 1.00 93.62 178 ASP A CA 1
ATOM 1499 C C . ASP A 1 178 ? 10.693 0.579 7.535 1.00 93.62 178 ASP A C 1
ATOM 1501 O O . ASP A 1 178 ? 10.296 1.084 8.586 1.00 93.62 178 ASP A O 1
ATOM 1505 N N . GLU A 1 179 ? 11.123 1.333 6.517 1.00 93.94 179 GLU A N 1
ATOM 1506 C CA . GLU A 1 179 ? 11.008 2.798 6.504 1.00 93.94 179 GLU A CA 1
ATOM 1507 C C . GLU A 1 179 ? 9.546 3.254 6.605 1.00 93.94 179 GLU A C 1
ATOM 1509 O O . GLU A 1 179 ? 9.225 4.103 7.437 1.00 93.94 179 GLU A O 1
ATOM 1514 N N . LEU A 1 180 ? 8.639 2.672 5.812 1.00 94.81 180 LEU A N 1
ATOM 1515 C CA . LEU A 1 180 ? 7.217 3.027 5.843 1.00 94.81 180 LEU A CA 1
ATOM 1516 C C . LEU A 1 180 ? 6.549 2.670 7.178 1.00 94.81 180 LEU A C 1
ATOM 1518 O O . LEU A 1 180 ? 5.713 3.433 7.660 1.00 94.81 180 LEU A O 1
ATOM 1522 N N . LYS A 1 181 ? 6.922 1.549 7.807 1.00 94.31 181 LYS A N 1
ATOM 1523 C CA . LYS A 1 181 ? 6.394 1.145 9.120 1.00 94.31 181 LYS A CA 1
ATOM 1524 C C . LYS A 1 181 ? 6.715 2.160 10.214 1.00 94.31 181 LYS A C 1
ATOM 1526 O O . LYS A 1 181 ? 5.876 2.380 11.080 1.00 94.31 181 LYS A O 1
ATOM 1531 N N . LYS A 1 182 ? 7.874 2.826 10.150 1.00 94.81 182 LYS A N 1
ATOM 1532 C CA . LYS A 1 182 ? 8.247 3.900 11.093 1.00 94.81 182 LYS A CA 1
ATOM 1533 C C . LYS A 1 182 ? 7.333 5.127 10.998 1.00 94.81 182 LYS A C 1
ATOM 1535 O O . LYS A 1 182 ? 7.324 5.943 11.912 1.00 94.81 182 LYS A O 1
ATOM 1540 N N . LEU A 1 183 ? 6.580 5.273 9.904 1.00 93.31 183 LEU A N 1
ATOM 1541 C CA . LEU A 1 183 ? 5.624 6.368 9.713 1.00 93.31 183 LEU A CA 1
ATOM 1542 C C . LEU A 1 183 ? 4.256 6.079 10.343 1.00 93.31 183 LEU A C 1
ATOM 1544 O O . LEU A 1 183 ? 3.437 6.993 10.443 1.00 93.31 183 LEU A O 1
ATOM 1548 N N . LEU A 1 184 ? 3.991 4.829 10.734 1.00 92.00 184 LEU A N 1
ATOM 1549 C CA . LEU A 1 184 ? 2.719 4.412 11.313 1.00 92.00 184 LEU A CA 1
ATOM 1550 C C . LEU A 1 184 ? 2.691 4.807 12.797 1.00 92.00 184 LEU A C 1
ATOM 1552 O O . LEU A 1 184 ? 3.499 4.317 13.582 1.00 92.00 184 LEU A O 1
ATOM 1556 N N . LYS A 1 185 ? 1.775 5.707 13.161 1.00 78.81 185 LYS A N 1
ATOM 1557 C CA . LYS A 1 185 ? 1.547 6.181 14.537 1.00 78.81 185 LYS A CA 1
ATOM 1558 C C . LYS A 1 185 ? 0.369 5.486 15.194 1.00 78.81 185 LYS A C 1
ATOM 1560 O O . LYS A 1 185 ? -0.677 5.381 14.513 1.00 78.81 185 LYS A O 1
#

Sequence (185 aa):
MMRLYLLIPFLFLQTHRPQLQLAHDLKKDKEIIMQEHGGYNRHIDFKKFEPYARLDLSNFKFEEYSIGNNVIKKWTRSGQNQLILYQILTKTYVDRVIHQKAIPVDEDVRKNQKEKYETVKIKKQVDFRSYFIVQPSGKQLIYITQTNDGLYKYYVDGKAYLPLYKAIGVGIKYPDVDELKKLLK

Secondary structure (DSSP, 8-state):
----------------PPPP-HHHHHHHHHHHHHHHHTTTTTT--GGGTHHHHT---TTSEEEEEEETTEEEEEEEE-STT-EEEEEEEEEEEE--EEEE------GGGTTS----EEEE---EEEEEEEEEEE-TTS-EEEEEEETTTEEEEEEETTEEE----S---TTB-PPPHHHHHTT--

Mean predicted aligned error: 11.18 Å

Foldseek 3Di:
DDDDPPPDCPDDPPVVDDADCLLVQLVVQQVLLCVFPVPQQVVDDSVVCVVVNPDDLPQWDWDWDDDVQKIKIWTFDDDPWTKIKIKIKGKWWQQWDWDQPPDPDPPPPPPDDDRDTDTDGDGDIWIKIKMWIQTPVRWIKIWIATPPNHTAWIDGRRDIDGRDGPDDDPRIDGDDPVVVVVVDD